Protein AF-A0A951UKN0-F1 (afdb_monomer_lite)

Structure (mmCIF, N/CA/C/O backbone):
data_AF-A0A951UKN0-F1
#
_entry.id   AF-A0A951UKN0-F1
#
loop_
_atom_site.group_PDB
_atom_site.id
_atom_site.type_symbol
_atom_site.label_atom_id
_atom_site.label_alt_id
_atom_site.label_comp_id
_atom_site.label_asym_id
_atom_site.label_entity_id
_atom_site.label_seq_id
_atom_site.pdbx_PDB_ins_code
_atom_site.Cartn_x
_atom_site.Cartn_y
_atom_site.Cartn_z
_atom_site.occupancy
_atom_site.B_iso_or_equiv
_atom_site.auth_seq_id
_atom_site.auth_comp_id
_atom_site.auth_asym_id
_atom_site.auth_atom_id
_atom_site.pdbx_PDB_model_num
ATOM 1 N N . MET A 1 1 ? 0.094 -9.794 18.008 1.00 73.69 1 MET A N 1
ATOM 2 C CA . MET A 1 1 ? -0.606 -9.788 19.313 1.00 73.69 1 MET A CA 1
ATOM 3 C C . MET A 1 1 ? -1.769 -8.832 19.169 1.00 73.69 1 MET A C 1
ATOM 5 O O . MET A 1 1 ? -1.532 -7.720 18.709 1.00 73.69 1 MET A O 1
ATOM 9 N N . ALA A 1 2 ? -2.987 -9.273 19.473 1.00 78.25 2 ALA A N 1
ATOM 10 C CA . ALA A 1 2 ? -4.184 -8.459 19.307 1.00 78.25 2 ALA A CA 1
ATOM 11 C C . ALA A 1 2 ? -4.577 -7.869 20.665 1.00 78.25 2 ALA A C 1
ATOM 13 O O . ALA A 1 2 ? -4.838 -8.614 21.605 1.00 78.25 2 ALA A O 1
ATOM 14 N N . ILE A 1 3 ? -4.548 -6.542 20.787 1.00 83.25 3 ILE A N 1
ATOM 15 C CA . ILE A 1 3 ? -4.968 -5.840 22.015 1.00 83.25 3 ILE A CA 1
ATOM 16 C C . ILE A 1 3 ? -6.496 -5.884 22.132 1.00 83.25 3 ILE A C 1
ATOM 18 O O . ILE A 1 3 ? -7.044 -6.051 23.215 1.00 83.25 3 ILE A O 1
ATOM 22 N N . THR A 1 4 ? -7.160 -5.824 20.984 1.00 86.75 4 THR A N 1
ATOM 23 C CA . THR A 1 4 ? -8.606 -5.848 20.823 1.00 86.75 4 THR A CA 1
ATOM 24 C C . THR A 1 4 ? -9.038 -7.029 19.954 1.00 86.75 4 THR A C 1
ATOM 26 O O . THR A 1 4 ? -8.279 -7.529 19.114 1.00 86.75 4 THR A O 1
ATOM 29 N N . VAL A 1 5 ? -10.276 -7.479 20.139 1.00 90.94 5 VAL A N 1
ATOM 30 C CA . VAL A 1 5 ? -10.915 -8.555 19.369 1.00 90.94 5 VAL A CA 1
ATOM 31 C C . VAL A 1 5 ? -12.337 -8.187 19.007 1.00 90.94 5 VAL A C 1
ATOM 33 O O . VAL A 1 5 ? -12.977 -7.415 19.709 1.00 90.94 5 VAL A O 1
ATOM 36 N N . PHE A 1 6 ? -12.862 -8.752 17.925 1.00 91.81 6 PHE A N 1
ATOM 37 C CA . PHE A 1 6 ? -14.274 -8.585 17.609 1.00 91.81 6 PHE A CA 1
ATOM 38 C C . PHE A 1 6 ? -15.095 -9.608 18.400 1.00 91.81 6 PHE A C 1
ATOM 40 O O . PHE A 1 6 ? -14.905 -10.810 18.219 1.00 91.81 6 PHE A O 1
ATOM 47 N N . SER A 1 7 ? -15.991 -9.137 19.270 1.00 93.00 7 SER A N 1
ATOM 48 C CA . SER A 1 7 ? -16.968 -9.991 19.956 1.00 93.00 7 SER A CA 1
ATOM 49 C C . SER A 1 7 ? -18.184 -10.192 19.060 1.00 93.00 7 SER A C 1
ATOM 51 O O . SER A 1 7 ? -18.827 -9.222 18.647 1.00 93.00 7 SER A O 1
ATOM 53 N N . GLN A 1 8 ? -18.521 -11.449 18.777 1.00 93.19 8 GLN A N 1
ATOM 54 C CA . GLN A 1 8 ? -19.709 -11.804 18.002 1.00 93.19 8 GLN A CA 1
ATOM 55 C C . GLN A 1 8 ? -20.998 -11.469 18.767 1.00 93.19 8 GLN A C 1
ATOM 57 O O . GLN A 1 8 ? -21.956 -10.966 18.178 1.00 93.19 8 GLN A O 1
ATOM 62 N N . ARG A 1 9 ? -20.998 -11.665 20.089 1.00 93.06 9 ARG A N 1
ATOM 63 C CA . ARG A 1 9 ? -22.099 -11.359 21.007 1.00 93.06 9 ARG A CA 1
ATOM 64 C C . ARG A 1 9 ? -22.402 -9.867 21.054 1.00 93.06 9 ARG A C 1
ATOM 66 O O . ARG A 1 9 ? -23.561 -9.478 20.946 1.00 93.06 9 ARG A O 1
ATOM 73 N N . PHE A 1 10 ? -21.377 -9.031 21.220 1.00 89.31 10 PHE A N 1
ATOM 74 C CA . PHE A 1 10 ? -21.553 -7.581 21.354 1.00 89.31 10 PHE A CA 1
ATOM 75 C C . PHE A 1 10 ? -21.484 -6.827 20.019 1.00 89.31 10 PHE A C 1
ATOM 77 O O . PHE A 1 10 ? -21.755 -5.628 19.989 1.00 89.31 10 PHE A O 1
ATOM 84 N N . LYS A 1 11 ? -21.135 -7.514 18.922 1.00 88.88 11 LYS A N 1
ATOM 85 C CA . LYS A 1 11 ? -21.012 -6.971 17.557 1.00 88.88 11 LYS A CA 1
ATOM 86 C C . LYS A 1 11 ? -20.083 -5.756 17.455 1.00 88.88 11 LYS A C 1
ATOM 88 O O . LYS A 1 11 ? -20.318 -4.846 16.662 1.00 88.88 11 LYS A O 1
ATOM 93 N N . ARG A 1 12 ? -19.019 -5.733 18.258 1.00 84.69 12 ARG A N 1
ATOM 94 C CA . ARG A 1 12 ? -18.039 -4.640 18.293 1.00 84.69 12 ARG A CA 1
ATOM 95 C C . ARG A 1 12 ? -16.654 -5.132 18.692 1.00 84.69 12 ARG A C 1
ATOM 97 O O . ARG A 1 12 ? -16.504 -6.209 19.270 1.00 84.69 12 ARG A O 1
ATOM 104 N N . GLU A 1 13 ? -15.650 -4.341 18.336 1.00 87.25 13 GLU A N 1
ATOM 105 C CA . GLU A 1 13 ? -14.258 -4.587 18.696 1.00 87.25 13 GLU A CA 1
ATOM 106 C C . GLU 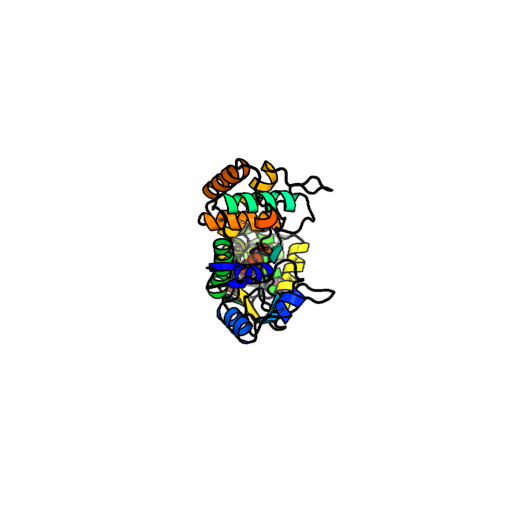A 1 13 ? -13.987 -4.111 20.126 1.00 87.25 13 GLU A C 1
ATOM 108 O O . GLU A 1 13 ? -14.185 -2.941 20.425 1.00 87.25 13 GLU A O 1
ATOM 113 N N . LEU A 1 14 ? -13.545 -5.016 20.995 1.00 85.38 14 LEU A N 1
ATOM 114 C CA . LEU A 1 14 ? -13.375 -4.783 22.424 1.00 85.38 14 LEU A CA 1
ATOM 115 C C . LEU A 1 14 ? -11.986 -5.207 22.890 1.00 85.38 14 LEU A C 1
ATOM 117 O O . LEU A 1 14 ? -11.446 -6.213 22.422 1.00 85.38 14 LEU A O 1
ATOM 121 N N . ASP A 1 15 ? -11.424 -4.465 23.837 1.00 86.62 15 ASP A N 1
ATOM 122 C CA . ASP A 1 15 ? -10.298 -4.941 24.639 1.00 86.62 15 ASP A CA 1
ATOM 123 C C . ASP A 1 15 ? -10.770 -5.861 25.787 1.00 86.62 15 ASP A C 1
ATOM 125 O O . ASP A 1 15 ? -11.964 -6.132 25.971 1.00 86.62 15 ASP A O 1
ATOM 129 N N . ILE A 1 16 ? -9.812 -6.389 26.554 1.00 89.06 16 ILE A N 1
ATOM 130 C CA . ILE A 1 16 ? -10.110 -7.294 27.670 1.00 89.06 16 ILE A CA 1
ATOM 131 C C . ILE A 1 16 ? -10.886 -6.572 28.775 1.00 89.06 16 ILE A C 1
ATOM 133 O O . ILE A 1 16 ? -11.825 -7.148 29.320 1.00 89.06 16 ILE A O 1
ATOM 137 N N . GLU A 1 17 ? -10.530 -5.331 29.113 1.00 86.62 17 GLU A N 1
ATOM 138 C CA . GLU A 1 17 ? -11.205 -4.599 30.187 1.00 86.62 17 GLU A CA 1
ATOM 139 C C . GLU A 1 17 ? -12.674 -4.362 29.851 1.00 86.62 17 GLU A C 1
ATOM 141 O O . GLU A 1 17 ? -13.548 -4.572 30.695 1.00 86.62 17 GLU A O 1
ATOM 146 N N . GLN A 1 18 ? -12.956 -3.994 28.604 1.00 85.81 18 GLN A N 1
ATOM 147 C CA . GLN A 1 18 ? -14.298 -3.789 28.090 1.00 85.81 18 GLN A CA 1
ATOM 148 C C . GLN A 1 18 ? -15.102 -5.095 28.091 1.00 85.81 18 GLN A C 1
ATOM 150 O O . GLN A 1 18 ? -16.246 -5.093 28.547 1.00 85.81 18 GLN A O 1
ATOM 155 N N . ILE A 1 19 ? -14.522 -6.224 27.655 1.00 90.06 19 ILE A N 1
ATOM 156 C CA . ILE A 1 19 ? -15.201 -7.535 27.706 1.00 90.06 19 ILE A CA 1
ATOM 157 C C . ILE A 1 19 ? -15.549 -7.918 29.145 1.00 90.06 19 ILE A C 1
ATOM 159 O O . ILE A 1 19 ? -16.685 -8.309 29.416 1.00 90.06 19 ILE A O 1
ATOM 163 N N . LEU A 1 20 ? -14.596 -7.796 30.070 1.00 91.00 20 LEU A N 1
ATOM 164 C CA . LEU A 1 20 ? -14.813 -8.171 31.466 1.00 91.00 20 LEU A CA 1
ATOM 165 C C . LEU A 1 20 ? -15.841 -7.262 32.145 1.00 91.00 20 LEU A C 1
ATOM 167 O O . LEU A 1 20 ? -16.674 -7.733 32.915 1.00 91.00 20 LEU A O 1
ATOM 171 N N . SER A 1 21 ? -15.837 -5.972 31.821 1.00 87.81 21 SER A N 1
ATOM 172 C CA . SER A 1 21 ? -16.807 -5.024 32.375 1.00 87.81 21 SER A CA 1
ATOM 173 C C . SER A 1 21 ? -18.222 -5.309 31.862 1.00 87.81 21 SER A C 1
ATOM 175 O O . SER A 1 21 ? -19.168 -5.319 32.643 1.00 87.81 21 SER A O 1
ATOM 177 N N . LEU A 1 22 ? -18.377 -5.651 30.576 1.00 88.12 22 LEU A N 1
ATOM 178 C CA . LEU A 1 22 ? -19.669 -6.063 30.003 1.00 88.12 22 LEU A CA 1
ATOM 179 C C . LEU A 1 22 ? -20.181 -7.402 30.545 1.00 88.12 22 LEU A C 1
ATOM 181 O O . LEU A 1 22 ? -21.378 -7.674 30.470 1.00 88.12 22 LEU A O 1
ATOM 185 N N . ARG A 1 23 ? -19.282 -8.235 31.075 1.00 89.31 23 ARG A N 1
ATOM 186 C CA . ARG A 1 23 ? -19.603 -9.495 31.756 1.00 89.31 23 ARG A CA 1
ATOM 187 C C . ARG A 1 23 ? -19.814 -9.327 33.267 1.00 89.31 23 ARG A C 1
ATOM 189 O O . ARG A 1 23 ? -20.076 -10.310 33.943 1.00 89.31 23 ARG A O 1
ATOM 196 N N . GLY A 1 24 ? -19.754 -8.097 33.788 1.00 88.50 24 GLY A N 1
ATOM 197 C CA . GLY A 1 24 ? -20.067 -7.787 35.185 1.00 88.50 24 GLY A CA 1
ATOM 198 C C . GLY A 1 24 ? -18.914 -7.985 36.173 1.00 88.50 24 GLY A C 1
ATOM 199 O O . GLY A 1 24 ? -19.145 -7.954 37.379 1.00 88.50 24 GLY A O 1
ATOM 200 N N . HIS A 1 25 ? -17.674 -8.167 35.706 1.00 88.44 25 HIS A N 1
ATOM 201 C CA . HIS A 1 25 ? -16.523 -8.259 36.607 1.00 88.44 25 HIS A CA 1
ATOM 202 C C . HIS A 1 25 ? -16.170 -6.890 37.193 1.00 88.44 25 HIS A C 1
ATOM 204 O O . HIS A 1 25 ? -16.020 -5.928 36.437 1.00 88.44 25 HIS A O 1
ATOM 210 N N . ASP A 1 26 ? -15.925 -6.844 38.506 1.00 84.44 26 ASP A N 1
ATOM 211 C CA . ASP A 1 26 ? -15.587 -5.624 39.249 1.00 84.44 26 ASP A CA 1
ATOM 212 C C . ASP A 1 26 ? -14.397 -4.874 38.628 1.00 84.44 26 ASP A C 1
ATOM 214 O O . ASP A 1 26 ? -13.278 -5.388 38.552 1.00 84.44 26 ASP A O 1
ATOM 218 N N . CYS A 1 27 ? -14.655 -3.644 38.186 1.00 78.31 27 CYS A N 1
ATOM 219 C CA . CYS A 1 27 ? -13.676 -2.762 37.559 1.00 78.31 27 CYS A CA 1
ATOM 220 C C . CYS A 1 27 ? -12.654 -2.186 38.554 1.00 78.31 27 CYS A C 1
ATOM 222 O O . CYS A 1 27 ? -11.687 -1.568 38.122 1.00 78.31 27 CYS A O 1
ATOM 224 N N . ARG A 1 28 ? -12.860 -2.357 39.869 1.00 81.62 28 ARG A N 1
ATOM 225 C CA . ARG A 1 28 ? -11.920 -1.911 40.914 1.00 81.62 28 ARG A CA 1
ATOM 226 C C . ARG A 1 28 ? -10.720 -2.842 41.068 1.00 81.62 28 ARG A C 1
ATOM 228 O O . ARG A 1 28 ? -9.686 -2.419 41.576 1.00 81.62 28 ARG A O 1
ATOM 235 N N . LEU A 1 29 ? -10.865 -4.105 40.667 1.00 82.69 29 LEU A N 1
ATOM 236 C CA . LEU A 1 29 ? -9.775 -5.075 40.675 1.00 82.69 29 LEU A CA 1
ATOM 237 C C . LEU A 1 29 ? -8.837 -4.827 39.494 1.00 82.69 29 LEU A C 1
ATOM 239 O O . LEU A 1 29 ? -9.279 -4.499 38.392 1.00 82.69 29 LEU A O 1
ATOM 243 N N . ASP A 1 30 ? -7.540 -5.057 39.701 1.00 87.56 30 ASP A N 1
ATOM 244 C CA . ASP A 1 30 ? -6.580 -4.993 38.606 1.00 87.56 30 ASP A CA 1
ATOM 245 C C . ASP A 1 30 ? -6.878 -6.064 37.542 1.00 87.56 30 ASP A C 1
ATOM 247 O O . ASP A 1 30 ? -7.427 -7.140 37.819 1.00 87.56 30 ASP A O 1
ATOM 251 N N . ILE A 1 31 ? -6.487 -5.773 36.302 1.00 85.88 31 ILE A N 1
ATOM 252 C CA . ILE A 1 31 ? -6.807 -6.609 35.144 1.00 85.88 31 ILE A CA 1
ATOM 253 C C . ILE A 1 31 ? -6.309 -8.053 35.287 1.00 85.88 31 ILE A C 1
ATOM 255 O O . ILE A 1 31 ? -7.006 -8.986 34.890 1.00 85.88 31 ILE A O 1
ATOM 259 N N . ASN A 1 32 ? -5.145 -8.276 35.902 1.00 89.62 32 ASN A N 1
ATOM 260 C CA . ASN A 1 32 ? -4.593 -9.618 36.060 1.00 89.62 32 ASN A CA 1
ATOM 261 C C . ASN A 1 32 ? -5.373 -10.427 37.097 1.00 89.62 32 ASN A C 1
ATOM 263 O O . ASN A 1 32 ? -5.609 -11.616 36.874 1.00 89.62 32 ASN A O 1
ATOM 267 N N . SER A 1 33 ? -5.797 -9.805 38.196 1.00 89.38 33 SER A N 1
ATOM 268 C CA . SER A 1 33 ? -6.667 -10.447 39.187 1.00 89.38 33 SER A CA 1
ATOM 269 C C . SER A 1 33 ? -8.017 -10.827 38.584 1.00 89.38 33 SER A C 1
ATOM 271 O O . SER A 1 33 ? -8.453 -11.968 38.734 1.00 89.38 33 SER A O 1
ATOM 273 N N . ARG A 1 34 ? -8.636 -9.929 37.802 1.00 88.88 34 ARG A N 1
ATOM 274 C CA . ARG A 1 34 ? -9.896 -10.225 37.095 1.00 88.88 34 ARG A CA 1
ATOM 275 C C . ARG A 1 34 ? -9.745 -11.414 36.142 1.00 88.88 34 ARG A C 1
ATOM 277 O O . ARG A 1 34 ? -10.564 -12.323 36.176 1.00 88.88 34 ARG A O 1
ATOM 284 N N . ILE A 1 35 ? -8.671 -11.453 35.346 1.00 90.06 35 ILE A N 1
ATOM 285 C CA . ILE A 1 35 ? -8.405 -12.563 34.413 1.00 90.06 35 ILE A CA 1
ATOM 286 C C . ILE A 1 35 ? -8.159 -13.887 35.154 1.00 90.06 35 ILE A C 1
ATOM 288 O O . ILE A 1 35 ? -8.596 -14.942 34.690 1.00 90.06 35 ILE A O 1
ATOM 292 N N . LYS A 1 36 ? -7.448 -13.867 36.289 1.00 91.31 36 LYS A N 1
ATOM 293 C CA . LYS A 1 36 ? -7.180 -15.076 37.087 1.00 91.31 36 LYS A CA 1
ATOM 294 C C . LYS A 1 36 ? -8.450 -15.665 37.698 1.00 91.31 36 L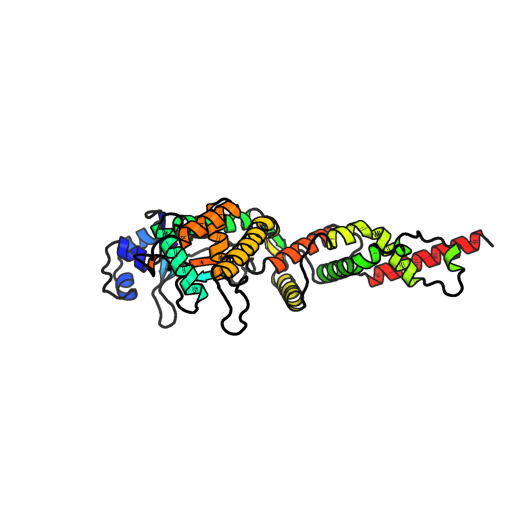YS A C 1
ATOM 296 O O . LYS A 1 36 ? -8.550 -16.886 37.765 1.00 91.31 36 LYS A O 1
ATOM 301 N N . ASN A 1 37 ? -9.401 -14.815 38.078 1.00 91.44 37 ASN A N 1
ATOM 302 C CA . ASN A 1 37 ? -10.668 -15.222 38.683 1.00 91.44 37 ASN A CA 1
ATOM 303 C C . ASN A 1 37 ? -11.667 -15.823 37.683 1.00 91.44 37 ASN A C 1
ATOM 305 O O . ASN A 1 37 ? -12.667 -16.389 38.110 1.00 91.44 37 ASN A O 1
ATOM 309 N N . LEU A 1 38 ? -11.403 -15.730 36.374 1.00 91.81 38 LEU A N 1
ATOM 310 C CA . LEU A 1 38 ? -12.239 -16.361 35.355 1.00 91.81 38 LEU A CA 1
ATOM 311 C C . LEU A 1 38 ? -12.223 -17.889 35.490 1.00 91.81 38 LEU A C 1
ATOM 313 O O . LEU A 1 38 ? -11.160 -18.528 35.403 1.00 91.81 38 LEU A O 1
ATOM 317 N N . SER A 1 39 ? -13.415 -18.466 35.596 1.00 93.62 39 SER A N 1
ATOM 318 C CA . SER A 1 39 ? -13.653 -19.903 35.491 1.00 93.62 39 SER A CA 1
ATOM 319 C C . SER A 1 39 ? -13.258 -20.441 34.108 1.00 93.62 39 SER A C 1
ATOM 321 O O . SER A 1 39 ? -13.069 -19.701 33.135 1.00 93.62 39 SER A O 1
ATOM 323 N N . ASN A 1 40 ? -13.109 -21.762 33.999 1.00 93.44 40 ASN A N 1
ATOM 324 C CA . ASN A 1 40 ? -12.826 -22.397 32.709 1.00 93.44 40 ASN A CA 1
ATOM 325 C C . ASN A 1 40 ? -13.998 -22.253 31.727 1.00 93.44 40 ASN A C 1
ATOM 327 O O . ASN A 1 40 ? -13.766 -22.113 30.528 1.00 93.44 40 ASN A O 1
ATOM 331 N N . GLU A 1 41 ? -15.229 -22.236 32.238 1.00 94.94 41 GLU A N 1
ATOM 332 C CA . GLU A 1 41 ? -16.447 -22.015 31.456 1.00 94.94 41 GLU A CA 1
ATOM 333 C C . GLU A 1 41 ? -16.453 -20.609 30.850 1.00 94.94 41 GLU A C 1
ATOM 335 O O . GLU A 1 41 ? -16.544 -20.474 29.632 1.00 94.94 41 GLU A O 1
ATOM 340 N N . GLU A 1 42 ? -16.209 -19.565 31.651 1.00 93.81 42 GLU A N 1
ATOM 341 C CA . GLU A 1 42 ? -16.124 -18.182 31.155 1.00 93.81 42 GLU A CA 1
ATOM 342 C C . GLU A 1 42 ? -15.002 -17.999 30.125 1.00 93.81 42 GLU A C 1
ATOM 344 O O . GLU A 1 42 ? -15.183 -17.321 29.111 1.00 93.81 42 GLU A O 1
ATOM 349 N N . LYS A 1 43 ? -13.839 -18.628 30.345 1.00 93.38 43 LYS A N 1
ATOM 350 C CA . LYS A 1 43 ? -12.746 -18.629 29.357 1.00 93.38 43 LYS A CA 1
ATOM 351 C C . LYS A 1 43 ? -13.172 -19.303 28.054 1.00 93.38 43 LYS A C 1
ATOM 353 O O . LYS A 1 43 ? -12.827 -18.796 26.988 1.00 93.38 43 LYS A O 1
ATOM 358 N N . GLY A 1 44 ? -13.914 -20.409 28.133 1.00 93.94 44 GLY A N 1
ATOM 359 C CA . GLY A 1 44 ? -14.478 -21.107 26.977 1.00 93.94 44 GLY A CA 1
ATOM 360 C C . GLY A 1 44 ? -15.503 -20.259 26.223 1.00 93.94 44 GLY A C 1
ATOM 361 O O . GLY A 1 44 ? -15.449 -20.166 24.998 1.00 93.94 44 GLY A O 1
ATOM 362 N N . GLU A 1 45 ? -16.385 -19.562 26.939 1.00 94.50 45 GLU A N 1
ATOM 363 C CA . GLU A 1 45 ? -17.342 -18.638 26.330 1.00 94.50 45 GLU A CA 1
ATOM 364 C C . GLU A 1 45 ? -16.655 -17.470 25.621 1.00 94.50 45 GLU A C 1
ATOM 366 O O . GLU A 1 45 ? -17.039 -17.120 24.508 1.00 94.50 45 GLU A O 1
ATOM 371 N N . ILE A 1 46 ? -15.642 -16.857 26.247 1.00 94.38 46 ILE A N 1
ATOM 372 C CA . ILE A 1 46 ? -14.873 -15.776 25.617 1.00 94.38 46 ILE A CA 1
ATOM 373 C C . ILE A 1 46 ? -14.148 -16.311 24.382 1.00 94.38 46 ILE A C 1
ATOM 375 O O . ILE A 1 46 ? -14.207 -15.678 23.333 1.00 94.38 46 ILE A O 1
ATOM 379 N N . TYR A 1 47 ? -13.517 -17.483 24.478 1.00 94.75 47 TYR A N 1
ATOM 380 C CA . TYR A 1 47 ? -12.821 -18.113 23.357 1.00 94.75 47 TYR A CA 1
ATOM 381 C C . TYR A 1 47 ? -13.738 -18.303 22.139 1.00 94.75 47 TYR A C 1
ATOM 383 O O . TYR A 1 47 ? -13.339 -17.976 21.022 1.00 94.75 47 TYR A O 1
ATOM 391 N N . ASN A 1 48 ? -14.971 -18.771 22.356 1.00 94.38 48 ASN A N 1
ATOM 392 C CA . ASN A 1 48 ? -15.952 -18.993 21.290 1.00 94.38 48 ASN A CA 1
ATOM 393 C C . ASN A 1 48 ? -16.575 -17.693 20.755 1.00 94.38 48 ASN A C 1
ATOM 395 O O . ASN A 1 48 ? -16.958 -17.626 19.588 1.00 94.38 48 ASN A O 1
ATOM 399 N N . ASP A 1 49 ? -16.684 -16.660 21.591 1.00 95.06 49 ASP A N 1
ATOM 400 C CA . ASP A 1 49 ? -17.253 -15.366 21.213 1.00 95.06 49 ASP A CA 1
ATOM 401 C C . ASP A 1 49 ? -16.302 -14.537 20.337 1.00 95.06 49 ASP A C 1
ATOM 403 O O . ASP A 1 49 ? -16.736 -13.867 19.395 1.00 95.06 49 ASP A O 1
ATOM 407 N N . VAL A 1 50 ? -15.000 -14.572 20.626 1.00 94.19 50 VAL A N 1
ATOM 408 C CA . VAL A 1 50 ? -14.050 -13.618 20.047 1.00 94.19 50 VAL A CA 1
ATOM 409 C C . VAL A 1 50 ? -13.390 -14.123 18.767 1.00 94.19 50 VAL A C 1
ATOM 411 O O . VAL A 1 50 ? -12.862 -15.234 18.684 1.00 94.19 50 VAL A O 1
ATOM 414 N N . ILE A 1 51 ? -13.337 -13.241 17.771 1.00 94.81 51 ILE A N 1
ATOM 415 C CA . ILE A 1 51 ? -12.640 -13.470 16.504 1.00 94.81 51 ILE A CA 1
ATOM 416 C C . ILE A 1 51 ? -11.630 -12.356 16.229 1.00 94.81 51 ILE A C 1
ATOM 418 O O . ILE A 1 51 ? -11.742 -11.225 16.713 1.00 94.81 51 ILE A O 1
ATOM 422 N N . CYS A 1 52 ? -10.626 -12.664 15.413 1.00 92.69 52 CYS A N 1
ATOM 423 C CA . CYS A 1 52 ? -9.662 -11.679 14.954 1.00 92.69 52 CYS A CA 1
ATOM 424 C C . CYS A 1 52 ? -10.385 -10.557 14.179 1.00 92.69 52 CYS A C 1
ATOM 426 O O . CYS A 1 52 ? -11.095 -10.855 13.216 1.00 92.69 52 CYS A O 1
ATOM 428 N N . PRO A 1 53 ? -10.167 -9.271 14.510 1.00 90.00 53 PRO A N 1
ATOM 429 C CA . PRO A 1 53 ? -10.863 -8.158 13.858 1.00 90.00 53 PRO A CA 1
ATOM 430 C C . PRO A 1 53 ? -10.411 -7.915 12.408 1.00 90.00 53 PRO A C 1
ATOM 432 O O . PRO A 1 53 ? -11.010 -7.097 11.721 1.00 90.00 53 PRO A O 1
ATOM 435 N N . ILE A 1 54 ? -9.357 -8.607 11.953 1.00 89.94 54 ILE A N 1
ATOM 436 C CA . ILE A 1 54 ? -8.786 -8.487 10.604 1.00 89.94 54 ILE A CA 1
ATOM 437 C C . ILE A 1 54 ? -9.151 -9.715 9.763 1.00 89.94 54 ILE A C 1
ATOM 439 O O . ILE A 1 54 ? -9.924 -9.617 8.819 1.00 89.94 54 ILE A O 1
ATOM 443 N N . CYS A 1 55 ? -8.614 -10.890 10.116 1.00 92.31 55 CYS A N 1
ATOM 444 C CA . CYS A 1 55 ? -8.766 -12.106 9.308 1.00 92.31 55 CYS A CA 1
ATOM 445 C C . CYS A 1 55 ? -9.902 -13.032 9.752 1.00 92.31 55 CYS A C 1
ATOM 447 O O . CYS A 1 55 ? -10.089 -14.083 9.148 1.00 92.31 55 CYS A O 1
ATOM 449 N N . ARG A 1 56 ? -10.644 -12.666 10.807 1.00 93.75 56 ARG A N 1
ATOM 450 C CA . ARG A 1 56 ? -11.750 -13.455 11.375 1.00 93.75 56 ARG A CA 1
ATOM 451 C C . ARG A 1 56 ? -11.367 -14.858 11.879 1.00 93.75 56 ARG A C 1
ATOM 453 O O . ARG A 1 56 ? -12.259 -15.649 12.158 1.00 93.75 56 ARG A O 1
ATOM 460 N N . SER A 1 57 ? -10.074 -15.149 12.078 1.00 93.44 57 SER A N 1
ATOM 461 C CA . SER A 1 57 ? -9.628 -16.337 12.827 1.00 93.44 57 SER A CA 1
ATOM 462 C C . SER A 1 57 ? -10.343 -16.418 14.175 1.00 93.44 57 SER A C 1
ATOM 464 O O . SER A 1 57 ? -10.407 -15.422 14.898 1.00 93.44 57 SER A O 1
ATOM 466 N N . GLN A 1 58 ? -10.877 -17.591 14.495 1.00 92.75 58 GLN A N 1
ATOM 467 C CA . GLN A 1 58 ? -11.643 -17.843 15.714 1.00 92.75 58 GLN A CA 1
ATOM 468 C C . GLN A 1 58 ? -10.728 -18.202 16.889 1.00 92.75 58 GLN A C 1
ATOM 470 O O . GLN A 1 58 ? -9.576 -18.592 16.687 1.00 92.75 58 GLN A O 1
ATOM 475 N N . GLY A 1 59 ? -11.247 -18.099 18.115 1.00 87.44 59 GLY A N 1
ATOM 476 C CA . GLY A 1 59 ? -10.598 -18.708 19.273 1.00 87.44 59 GLY A CA 1
ATOM 477 C C . GLY A 1 59 ? -9.480 -17.868 19.886 1.00 87.44 59 GLY A C 1
ATOM 478 O O . GLY A 1 59 ? -8.321 -18.289 19.933 1.00 87.44 59 GLY A O 1
ATOM 479 N N . GLY A 1 60 ? -9.805 -16.667 20.367 1.00 90.38 60 GLY A N 1
ATOM 480 C CA . GLY A 1 60 ? -8.845 -15.809 21.068 1.00 90.38 60 GLY A CA 1
ATOM 481 C C . GLY A 1 60 ? -8.700 -16.184 22.545 1.00 90.38 60 GLY A C 1
ATOM 482 O O . GLY A 1 60 ? -9.636 -16.043 23.326 1.00 90.38 60 GLY A O 1
ATOM 483 N N . LYS A 1 61 ? -7.504 -16.612 22.962 1.00 92.56 61 LYS A N 1
ATOM 484 C CA . LYS A 1 61 ? -7.169 -16.879 24.372 1.00 92.56 61 LYS A CA 1
ATOM 485 C C . LYS A 1 61 ? -6.698 -15.601 25.056 1.00 92.56 61 LYS A C 1
ATOM 487 O O . LYS A 1 61 ? -5.854 -14.890 24.508 1.00 92.56 61 LYS A O 1
ATOM 492 N N . ILE A 1 62 ? -7.182 -15.343 26.268 1.00 91.75 62 ILE A N 1
ATOM 493 C CA . ILE A 1 62 ? -6.695 -14.232 27.092 1.00 91.75 62 ILE A CA 1
ATOM 494 C C . ILE A 1 62 ? -5.299 -14.566 27.623 1.00 91.75 62 ILE A C 1
ATOM 496 O O . ILE A 1 62 ? -5.068 -15.642 28.177 1.00 91.75 62 ILE A O 1
ATOM 500 N N . VAL A 1 63 ? -4.374 -13.622 27.476 1.00 90.25 63 VAL A N 1
ATOM 501 C CA . VAL A 1 63 ? -3.025 -13.683 28.035 1.00 90.25 63 VAL A CA 1
ATOM 502 C C . VAL A 1 63 ? -2.851 -12.542 29.030 1.00 90.25 63 VAL A C 1
ATOM 504 O O . VAL A 1 63 ? -3.157 -11.388 28.726 1.00 90.25 63 VAL A O 1
ATOM 507 N N . LEU A 1 64 ? -2.349 -12.884 30.218 1.00 89.44 64 LEU A N 1
ATOM 508 C CA . LEU A 1 64 ? -2.100 -11.945 31.311 1.00 89.44 64 LEU A CA 1
ATOM 509 C C . LEU A 1 64 ? -1.110 -10.844 30.914 1.00 89.44 64 LEU A C 1
ATOM 511 O O . LEU A 1 64 ? -0.197 -11.060 30.110 1.00 89.44 64 LEU A O 1
ATOM 515 N N . ALA A 1 65 ? -1.267 -9.678 31.539 1.00 84.12 65 ALA A N 1
ATOM 516 C CA . ALA A 1 65 ? -0.275 -8.620 31.472 1.00 84.12 65 ALA A CA 1
ATOM 517 C C . ALA A 1 65 ? 1.005 -9.047 32.206 1.00 84.12 65 ALA A C 1
ATOM 519 O O . ALA A 1 65 ? 0.966 -9.668 33.270 1.00 84.12 65 ALA A O 1
ATOM 520 N N . SER A 1 66 ? 2.144 -8.664 31.644 1.00 84.19 66 SER A N 1
ATOM 521 C CA . SER A 1 66 ? 3.477 -8.797 32.234 1.00 84.19 66 SER A CA 1
ATOM 522 C C . SER A 1 66 ? 4.053 -7.410 32.524 1.00 84.19 66 SER A C 1
ATOM 524 O O . SER A 1 66 ? 3.517 -6.408 32.058 1.00 84.19 66 SER A O 1
ATOM 526 N N . THR A 1 67 ? 5.182 -7.338 33.228 1.00 74.62 67 THR A N 1
ATOM 527 C CA . THR A 1 67 ? 5.868 -6.071 33.549 1.00 74.62 67 THR A CA 1
ATOM 528 C C . THR A 1 67 ? 6.170 -5.191 32.333 1.00 74.62 67 THR A C 1
ATOM 530 O O . THR A 1 67 ? 6.248 -3.978 32.476 1.00 74.62 67 THR A O 1
ATOM 533 N N . SER A 1 68 ? 6.317 -5.770 31.136 1.00 70.06 68 SER A N 1
ATOM 534 C CA . SER A 1 68 ? 6.625 -5.035 29.900 1.00 70.06 68 SER A CA 1
ATOM 535 C C . SER A 1 68 ? 5.519 -5.066 28.842 1.00 70.06 68 SER A C 1
ATOM 537 O O . SER A 1 68 ? 5.686 -4.484 27.769 1.00 70.06 68 SER A O 1
ATOM 539 N N . LYS A 1 69 ? 4.400 -5.762 29.091 1.00 75.50 69 LYS A N 1
ATOM 540 C CA . LYS A 1 69 ? 3.334 -5.951 28.092 1.00 75.50 69 LYS A CA 1
ATOM 541 C C . LYS A 1 69 ? 1.962 -5.970 28.738 1.00 75.50 69 LYS A C 1
ATOM 543 O O . LYS A 1 69 ? 1.746 -6.729 29.675 1.00 75.50 69 LYS A O 1
ATOM 548 N N . GLN A 1 70 ? 1.023 -5.230 28.164 1.00 83.38 70 GLN A N 1
ATOM 549 C CA . GLN A 1 70 ? -0.376 -5.292 28.573 1.00 83.38 70 GLN A CA 1
ATOM 550 C C . GLN A 1 70 ? -1.028 -6.649 28.266 1.00 83.38 70 GLN A C 1
ATOM 552 O O . GLN A 1 70 ? -0.539 -7.435 27.438 1.00 83.38 70 GLN A O 1
ATOM 557 N N . ALA A 1 71 ? -2.145 -6.907 28.946 1.00 87.06 71 ALA A N 1
ATOM 558 C CA . ALA A 1 71 ? -2.986 -8.061 28.678 1.00 87.06 71 ALA A CA 1
ATOM 559 C C . ALA A 1 71 ? -3.487 -7.997 27.226 1.00 87.06 71 ALA A C 1
ATOM 561 O O . ALA A 1 71 ? -3.723 -6.919 26.680 1.00 87.06 71 ALA A O 1
ATOM 562 N N . HIS A 1 72 ? -3.589 -9.148 26.570 1.00 90.00 72 HIS A N 1
ATOM 563 C CA . HIS A 1 72 ? -3.940 -9.213 25.151 1.00 90.00 72 HIS A CA 1
ATOM 564 C C . HIS A 1 72 ? -4.559 -10.561 24.786 1.00 90.00 72 HIS A C 1
ATOM 566 O O . HIS A 1 72 ? -4.504 -11.525 25.552 1.00 90.00 72 HIS A O 1
ATOM 572 N N . PHE A 1 73 ? -5.096 -10.641 23.574 1.00 91.19 73 PHE A N 1
ATOM 573 C CA . PHE A 1 73 ? -5.597 -11.875 22.992 1.00 91.19 73 PHE A CA 1
ATOM 574 C C . PHE A 1 73 ? -4.531 -12.551 22.129 1.00 91.19 73 PHE A C 1
ATOM 576 O O . PHE A 1 73 ? -3.821 -11.916 21.332 1.00 91.19 73 PHE A O 1
ATOM 583 N N . ARG A 1 74 ? -4.439 -13.874 22.271 1.00 91.25 74 ARG A N 1
ATOM 584 C CA . ARG A 1 74 ? -3.611 -14.751 21.445 1.00 91.25 74 ARG A CA 1
ATOM 585 C C . ARG A 1 74 ? -4.495 -15.735 20.691 1.00 91.25 74 ARG A C 1
ATOM 587 O O . ARG A 1 74 ? -5.205 -16.521 21.308 1.00 91.25 74 ARG A O 1
ATOM 594 N N . PHE A 1 75 ? -4.389 -15.710 19.370 1.00 91.38 75 PHE A N 1
ATOM 595 C CA . PHE A 1 75 ? -4.984 -16.705 18.484 1.00 91.38 75 PHE A CA 1
ATOM 596 C C . PHE A 1 75 ? -3.947 -17.778 18.163 1.00 91.38 75 PHE A C 1
ATOM 598 O O . PHE A 1 75 ? -2.752 -17.477 18.082 1.00 91.38 75 PHE A O 1
ATOM 605 N N . ASP A 1 76 ? -4.403 -19.017 17.993 1.00 87.69 76 ASP A N 1
ATOM 606 C CA . ASP A 1 76 ? -3.519 -20.140 17.669 1.00 87.69 76 ASP A CA 1
ATOM 607 C C . ASP A 1 76 ? -2.999 -20.034 16.227 1.00 87.69 76 ASP A C 1
ATOM 609 O O . ASP A 1 76 ? -1.826 -20.297 15.962 1.00 87.69 76 ASP A O 1
ATOM 613 N N . THR A 1 77 ? -3.846 -19.575 15.302 1.00 88.00 77 THR A N 1
ATOM 614 C CA . THR A 1 77 ? -3.492 -19.362 13.898 1.00 88.00 77 THR A CA 1
ATOM 615 C C . THR A 1 77 ? -4.058 -18.044 13.380 1.00 88.00 77 THR A C 1
ATOM 617 O O . THR A 1 77 ? -5.128 -17.584 13.777 1.00 88.00 77 THR A O 1
ATOM 620 N N . HIS A 1 78 ? -3.315 -17.424 12.467 1.00 91.12 78 HIS A N 1
ATOM 621 C CA . HIS A 1 78 ? -3.769 -16.284 11.684 1.00 91.12 78 HIS A CA 1
ATOM 622 C C . HIS A 1 78 ? -3.500 -16.559 10.211 1.00 91.12 78 HIS A C 1
ATOM 624 O O . HIS A 1 78 ? -2.479 -17.150 9.857 1.00 91.12 78 HIS A O 1
ATOM 630 N N . ASN A 1 79 ? -4.379 -16.061 9.349 1.00 90.19 79 ASN A N 1
ATOM 631 C CA . ASN A 1 79 ? -4.179 -16.164 7.909 1.00 90.19 79 ASN A CA 1
ATOM 632 C C . ASN A 1 79 ? -2.964 -15.330 7.459 1.00 90.19 79 ASN A C 1
ATOM 634 O O . ASN A 1 79 ? -2.550 -14.387 8.138 1.00 90.19 79 ASN A O 1
ATOM 638 N N . TYR A 1 80 ? -2.386 -15.671 6.305 1.00 88.50 80 TYR A N 1
ATOM 639 C CA . TYR A 1 80 ? -1.102 -15.134 5.829 1.00 88.50 80 TYR A CA 1
ATOM 640 C C . TYR A 1 80 ? -1.031 -13.590 5.813 1.00 88.50 80 TYR A C 1
ATOM 642 O O . TYR A 1 80 ? -0.147 -13.011 6.438 1.00 88.50 80 TYR A O 1
ATOM 650 N N . PHE A 1 81 ? -2.020 -12.914 5.216 1.00 88.69 81 PHE A N 1
ATOM 651 C CA . PHE A 1 81 ? -2.085 -11.443 5.135 1.00 88.69 81 PHE A CA 1
ATOM 652 C C . PHE A 1 81 ? -2.604 -10.730 6.394 1.00 88.69 81 PHE A C 1
ATOM 654 O O . PHE A 1 81 ? -2.825 -9.519 6.375 1.00 88.69 81 PHE A O 1
ATOM 661 N N . CYS A 1 82 ? -2.854 -11.451 7.488 1.00 89.12 82 CYS A N 1
ATOM 662 C CA . CYS A 1 82 ? -3.292 -10.808 8.718 1.00 89.12 82 CYS A CA 1
ATOM 663 C C . CYS A 1 82 ? -2.135 -10.031 9.358 1.00 89.12 82 CYS A C 1
ATOM 665 O O . CYS A 1 82 ? -1.070 -10.600 9.601 1.00 89.12 82 CYS A O 1
ATOM 667 N N . ASP A 1 83 ? -2.363 -8.774 9.744 1.00 83.81 83 ASP A N 1
ATOM 668 C CA . ASP A 1 83 ? -1.326 -7.961 10.398 1.00 83.81 83 ASP A CA 1
ATOM 669 C C . ASP A 1 83 ? -0.876 -8.554 11.752 1.00 83.81 83 ASP A C 1
ATOM 671 O O . ASP A 1 83 ? 0.259 -8.341 12.184 1.00 83.81 83 ASP A O 1
ATOM 675 N N . TYR A 1 84 ? -1.723 -9.368 12.399 1.00 85.31 84 TYR A N 1
ATOM 676 C CA . TYR A 1 84 ? -1.376 -10.099 13.624 1.00 85.31 84 TYR A CA 1
ATOM 677 C C . TYR A 1 84 ? -0.620 -11.412 13.395 1.00 85.31 84 TYR A C 1
ATOM 679 O O . TYR A 1 84 ? -0.137 -12.001 14.367 1.00 85.31 84 TYR A O 1
ATOM 687 N N . ASN A 1 85 ? -0.477 -11.866 12.147 1.00 86.50 85 ASN A N 1
ATOM 688 C CA . ASN A 1 85 ? 0.325 -13.039 11.833 1.00 86.50 85 ASN A CA 1
ATOM 689 C C . ASN A 1 85 ? 1.819 -12.694 11.944 1.00 86.50 85 ASN A C 1
ATOM 691 O O . ASN A 1 85 ? 2.380 -11.976 11.116 1.00 86.50 85 ASN A O 1
ATOM 695 N N . ASN A 1 86 ? 2.466 -13.230 12.977 1.00 76.88 86 ASN A N 1
ATOM 696 C CA . ASN A 1 86 ? 3.881 -13.013 13.282 1.00 76.88 86 ASN A CA 1
ATOM 697 C C . ASN A 1 86 ? 4.749 -14.251 13.007 1.00 76.88 86 ASN A C 1
ATOM 699 O O . ASN A 1 86 ? 5.828 -14.373 13.586 1.00 76.88 86 ASN A O 1
ATOM 703 N N . SER A 1 87 ? 4.288 -15.183 12.167 1.00 77.94 87 SER A N 1
ATOM 704 C CA . SER A 1 87 ? 5.140 -16.291 11.722 1.00 77.94 87 SER A CA 1
ATOM 705 C C . SER A 1 87 ? 6.393 -15.748 11.026 1.00 77.94 87 SER A C 1
ATOM 707 O O . SER A 1 87 ? 6.336 -14.731 10.334 1.00 77.94 87 SER A O 1
ATOM 709 N N . LYS A 1 88 ? 7.542 -16.407 11.233 1.00 61.88 88 LYS A N 1
ATOM 710 C CA . LYS A 1 88 ? 8.826 -15.994 10.635 1.00 61.88 88 LYS A CA 1
ATOM 711 C C . LYS A 1 88 ? 8.786 -16.013 9.103 1.00 61.88 88 LYS A C 1
ATOM 713 O O . LYS A 1 88 ? 9.493 -15.238 8.468 1.00 61.88 88 LYS A O 1
ATOM 718 N N . ASP A 1 89 ? 7.916 -16.847 8.542 1.00 65.56 89 ASP A N 1
ATOM 719 C CA . ASP A 1 89 ? 7.694 -16.980 7.102 1.00 65.56 89 ASP A CA 1
ATOM 720 C C . ASP A 1 89 ? 6.748 -15.908 6.544 1.00 65.56 89 ASP A C 1
ATOM 722 O O . ASP A 1 89 ? 6.638 -15.742 5.328 1.00 65.56 89 ASP A O 1
ATOM 726 N N . ASN A 1 90 ? 6.069 -15.148 7.412 1.00 65.12 90 ASN A N 1
ATOM 727 C CA . ASN A 1 90 ? 5.189 -14.077 6.981 1.00 65.12 90 ASN A CA 1
ATOM 728 C C . ASN A 1 90 ? 5.991 -12.842 6.562 1.00 65.12 90 ASN A C 1
ATOM 730 O O . ASN A 1 90 ? 6.250 -11.935 7.356 1.00 65.12 90 ASN A O 1
ATOM 734 N N . LYS A 1 91 ? 6.313 -12.795 5.273 1.00 67.00 91 LYS A N 1
ATOM 735 C CA . LYS A 1 91 ? 6.895 -11.629 4.603 1.00 67.00 91 LYS A CA 1
ATOM 736 C C . LYS A 1 91 ? 5.842 -10.740 3.931 1.00 67.00 91 LYS A C 1
ATOM 738 O O . LYS A 1 91 ? 6.177 -9.948 3.054 1.00 67.00 91 LYS A O 1
ATOM 743 N N . SER A 1 92 ? 4.568 -10.910 4.287 1.00 64.94 92 SER A N 1
ATOM 744 C CA . SER A 1 92 ? 3.461 -10.216 3.634 1.00 64.94 92 SER A CA 1
ATOM 745 C C . SER A 1 92 ? 3.455 -8.714 3.908 1.00 64.94 92 SER A C 1
ATOM 747 O O . SER A 1 92 ? 4.042 -8.199 4.862 1.00 64.94 92 SER A O 1
ATOM 749 N N . GLN A 1 93 ? 2.727 -8.013 3.048 1.00 76.62 93 GLN A N 1
ATOM 750 C CA . GLN A 1 93 ? 2.429 -6.598 3.177 1.00 76.62 93 GLN A CA 1
ATOM 751 C C . GLN A 1 93 ? 1.519 -6.350 4.382 1.00 76.62 93 GLN A C 1
ATOM 753 O O . GLN A 1 93 ? 0.313 -6.631 4.348 1.00 76.62 93 GLN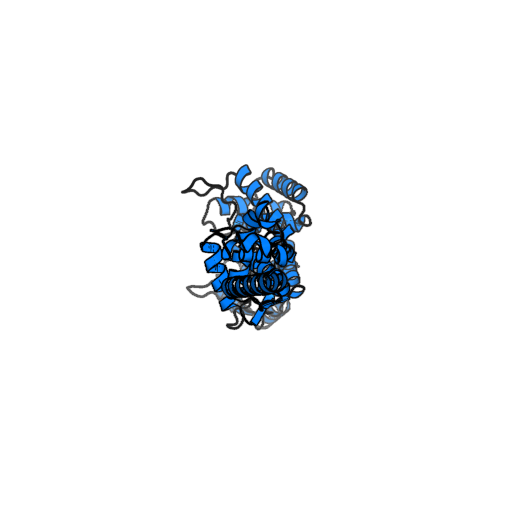 A O 1
ATOM 758 N N . LYS A 1 94 ? 2.094 -5.797 5.449 1.00 72.62 94 LYS A N 1
ATOM 759 C CA . LYS A 1 94 ? 1.352 -5.431 6.657 1.00 72.62 94 LYS A CA 1
ATOM 760 C C . LYS A 1 94 ? 0.878 -3.986 6.594 1.00 72.62 94 LYS A C 1
ATOM 762 O O . LYS A 1 94 ? 1.617 -3.105 6.163 1.00 72.62 94 LYS A O 1
ATOM 767 N N . GLY A 1 95 ? -0.352 -3.757 7.046 1.00 68.94 95 GLY A N 1
ATOM 768 C CA . GLY A 1 95 ? -0.794 -2.415 7.408 1.00 68.94 95 GLY A CA 1
ATOM 769 C C . GLY A 1 95 ? -0.104 -1.949 8.690 1.00 68.94 95 GLY A C 1
ATOM 770 O O . GLY A 1 95 ? 0.530 -2.736 9.402 1.00 68.94 95 GLY A O 1
ATOM 771 N N . LYS A 1 96 ? -0.237 -0.662 9.011 1.00 78.75 96 LYS A N 1
ATOM 772 C CA . LYS A 1 96 ? 0.251 -0.113 10.277 1.00 78.75 96 LYS A CA 1
ATOM 773 C C . LYS A 1 96 ? -0.930 0.172 11.195 1.00 78.75 96 LYS A C 1
ATOM 775 O O . LYS A 1 96 ? -1.759 1.026 10.898 1.00 78.75 96 LYS A O 1
ATOM 780 N N . LEU A 1 97 ? -1.007 -0.549 12.312 1.00 77.25 97 LEU A N 1
ATOM 781 C CA . LEU A 1 97 ? -1.966 -0.243 13.371 1.00 77.25 97 LEU A CA 1
ATOM 782 C C . LEU A 1 97 ? -1.571 1.071 14.042 1.00 77.25 97 LEU A C 1
ATOM 784 O O . LEU A 1 97 ? -0.394 1.293 14.338 1.00 77.25 97 LEU A O 1
ATOM 788 N N . VAL A 1 98 ? -2.557 1.930 14.266 1.00 75.81 98 VAL A N 1
ATOM 789 C CA . VAL A 1 98 ? -2.364 3.264 14.832 1.00 75.81 98 VAL A CA 1
ATOM 790 C C . VAL A 1 98 ? -3.212 3.382 16.079 1.00 75.81 98 VAL A C 1
ATOM 792 O O . VAL A 1 98 ? -4.403 3.121 16.036 1.00 75.81 98 VAL A O 1
ATOM 795 N N . ASP A 1 99 ? -2.613 3.766 17.193 1.00 76.38 99 ASP A N 1
ATOM 796 C CA . ASP A 1 99 ? -3.351 3.971 18.434 1.00 76.38 99 ASP A CA 1
ATOM 797 C C . ASP A 1 99 ? -3.855 5.420 18.509 1.00 76.38 99 ASP A C 1
ATOM 799 O O . ASP A 1 99 ? -3.057 6.338 18.731 1.00 76.38 99 ASP A O 1
ATOM 803 N N . PHE A 1 100 ? -5.165 5.629 18.321 1.00 73.62 100 PHE A N 1
ATOM 804 C CA . PHE A 1 100 ? -5.780 6.952 18.471 1.00 73.62 100 PHE A CA 1
ATOM 805 C C . PHE A 1 100 ? -5.851 7.410 19.935 1.00 73.62 100 PHE A C 1
ATOM 807 O O . PHE A 1 100 ? -6.007 8.600 20.186 1.00 73.62 100 PHE A O 1
ATOM 814 N N . GLY A 1 101 ? -5.700 6.503 20.905 1.00 59.69 101 GLY A N 1
ATOM 815 C CA . GLY A 1 101 ? -5.751 6.819 22.332 1.00 59.69 101 GLY A CA 1
ATOM 816 C C . GLY A 1 101 ? -4.439 7.344 22.918 1.00 59.69 101 GLY A C 1
ATOM 817 O O . GLY A 1 101 ? -4.433 7.908 24.012 1.00 59.69 101 GLY A O 1
ATOM 818 N N . SER A 1 102 ? -3.313 7.190 22.215 1.00 63.41 102 SER A N 1
ATOM 819 C CA . SER A 1 102 ? -2.002 7.529 22.778 1.00 63.41 102 SER A CA 1
ATOM 820 C C . SER A 1 102 ? -1.816 9.049 22.955 1.00 63.41 102 SER A C 1
ATOM 822 O O . SER A 1 102 ? -1.639 9.779 21.991 1.00 63.41 102 SER A O 1
ATOM 824 N N . GLU A 1 103 ? -1.794 9.577 24.185 1.00 58.78 103 GLU A N 1
ATOM 825 C CA . GLU A 1 103 ? -1.641 11.030 24.452 1.00 58.78 103 GLU A CA 1
ATOM 826 C C . GLU A 1 103 ? -0.217 11.573 24.215 1.00 58.78 103 GLU A C 1
ATOM 828 O O . GLU A 1 103 ? 0.345 12.315 25.019 1.00 58.78 103 GLU A O 1
ATOM 833 N N . ARG A 1 104 ? 0.416 11.187 23.109 1.00 67.12 104 ARG A N 1
ATOM 834 C CA . ARG A 1 104 ? 1.830 11.471 22.850 1.00 67.12 104 ARG A CA 1
ATOM 835 C C . ARG A 1 104 ? 2.052 12.772 22.090 1.00 67.12 104 ARG A C 1
ATOM 837 O O . ARG A 1 104 ? 3.121 13.360 22.222 1.00 67.12 104 ARG A O 1
ATOM 844 N N . SER A 1 105 ? 1.076 13.225 21.304 1.00 77.12 105 SER A N 1
ATOM 845 C CA . SER A 1 105 ? 1.253 14.370 20.408 1.00 77.12 105 SER A CA 1
ATOM 846 C C . SER A 1 105 ? -0.020 15.193 20.197 1.00 77.12 105 SER A C 1
ATOM 848 O O . SER A 1 105 ? -1.129 14.738 20.483 1.00 77.12 105 SER A O 1
ATOM 850 N N . HIS A 1 106 ? 0.145 16.433 19.728 1.00 82.75 106 HIS A N 1
ATOM 851 C CA . HIS A 1 106 ? -0.956 17.373 19.503 1.00 82.75 106 HIS A CA 1
ATOM 852 C C . HIS A 1 106 ? -1.938 16.853 18.448 1.00 82.75 106 HIS A C 1
ATOM 854 O O . HIS A 1 106 ? -3.147 16.872 18.669 1.00 82.75 106 HIS A O 1
ATOM 860 N N . GLU A 1 107 ? -1.419 16.296 17.354 1.00 84.94 107 GLU A N 1
ATOM 861 C CA . GLU A 1 107 ? -2.224 15.663 16.315 1.00 84.94 107 GLU A CA 1
ATOM 862 C C . GLU A 1 107 ? -3.039 14.489 16.857 1.00 84.94 107 GLU A C 1
ATOM 864 O O . GLU A 1 107 ? -4.203 14.338 16.498 1.00 84.94 107 GLU A O 1
ATOM 869 N N . THR A 1 108 ? -2.480 13.702 17.782 1.00 84.06 108 THR A N 1
ATOM 870 C CA . THR A 1 108 ? -3.221 12.587 18.378 1.00 84.06 108 THR A CA 1
ATOM 871 C C . THR A 1 108 ? -4.375 13.079 19.238 1.00 84.06 108 THR A C 1
ATOM 873 O O . THR A 1 108 ? -5.456 12.507 19.173 1.00 84.06 108 THR A O 1
ATOM 876 N N . LYS A 1 109 ? -4.197 14.180 19.980 1.00 86.56 109 LYS A N 1
ATOM 877 C CA . LYS A 1 109 ? -5.277 14.785 20.775 1.00 86.56 109 LYS A CA 1
ATOM 878 C C . LYS A 1 109 ? -6.433 15.265 19.896 1.00 86.56 109 LYS A C 1
ATOM 880 O O . LYS A 1 109 ? -7.576 14.927 20.184 1.00 86.56 109 LYS A O 1
ATOM 885 N N . ILE A 1 110 ? -6.128 15.978 18.805 1.00 90.00 110 ILE A N 1
ATOM 886 C CA . ILE A 1 110 ? -7.143 16.454 17.848 1.00 90.00 110 ILE A CA 1
ATOM 887 C C . ILE A 1 110 ? -7.907 15.270 17.253 1.00 90.00 110 ILE A C 1
ATOM 889 O O . ILE A 1 110 ? -9.136 15.238 17.280 1.00 90.00 110 ILE A O 1
ATOM 893 N N . ILE A 1 111 ? -7.187 14.274 16.728 1.00 91.25 111 ILE A N 1
ATOM 894 C CA . ILE A 1 111 ? -7.824 13.123 16.083 1.00 91.25 111 ILE A CA 1
ATOM 895 C C . ILE A 1 111 ? -8.626 12.292 17.094 1.00 91.25 111 ILE A C 1
ATOM 897 O O . ILE A 1 111 ? -9.742 11.885 16.780 1.00 91.25 111 ILE A O 1
ATOM 901 N N . ARG A 1 112 ? -8.127 12.090 18.319 1.00 88.56 112 ARG A N 1
ATOM 902 C CA . ARG A 1 112 ? -8.857 11.392 19.388 1.00 88.56 112 ARG A CA 1
ATOM 903 C C . ARG A 1 112 ? -10.178 12.074 19.720 1.00 88.56 112 ARG A C 1
ATOM 905 O O . ARG A 1 112 ? -11.194 11.392 19.834 1.00 88.56 112 ARG A O 1
ATOM 912 N N . GLU A 1 113 ? -10.177 13.401 19.845 1.00 91.62 113 GLU A N 1
ATOM 913 C CA . GLU A 1 113 ? -11.399 14.171 20.082 1.00 91.62 113 GLU A CA 1
ATOM 914 C C . GLU A 1 113 ? -12.398 13.988 18.933 1.00 91.62 113 GLU A C 1
ATOM 916 O O . GLU A 1 113 ? -13.567 13.698 19.179 1.00 91.62 113 GLU A O 1
ATOM 921 N N . LEU A 1 114 ? -11.947 14.068 17.676 1.00 94.62 114 LEU A N 1
ATOM 922 C CA . LEU A 1 114 ? -12.813 13.859 16.510 1.00 94.62 114 LEU A CA 1
ATOM 923 C C . LEU A 1 114 ? -13.381 12.437 16.436 1.00 94.62 114 LEU A C 1
ATOM 925 O O . LEU A 1 114 ? -14.543 12.262 16.071 1.00 94.62 114 LEU A O 1
ATOM 929 N N . VAL A 1 115 ? -12.590 11.421 16.792 1.00 92.19 115 VAL A N 1
ATOM 930 C CA . VAL A 1 115 ? -13.062 10.030 16.863 1.00 92.19 115 VAL A CA 1
ATOM 931 C C . VAL A 1 115 ? -14.107 9.876 17.969 1.00 92.19 115 VAL A C 1
ATOM 933 O O . VAL A 1 115 ? -15.158 9.289 17.712 1.00 92.19 115 VAL A O 1
ATOM 936 N N . ALA A 1 116 ? -13.869 10.444 19.156 1.00 90.12 116 ALA A N 1
ATOM 937 C CA . ALA A 1 116 ? -14.826 10.432 20.263 1.00 90.12 116 ALA A CA 1
ATOM 938 C C . ALA A 1 116 ? -16.147 11.120 19.875 1.00 90.12 116 ALA A C 1
ATOM 940 O O . ALA A 1 116 ? -17.215 10.517 19.990 1.00 90.12 116 ALA A O 1
ATOM 941 N N . LYS A 1 117 ? -16.080 12.323 19.282 1.00 94.31 117 LYS A N 1
ATOM 942 C CA . LYS A 1 117 ? -17.253 13.007 18.711 1.00 94.31 117 LYS A CA 1
ATOM 943 C C . LYS A 1 117 ? -17.961 12.133 17.681 1.00 94.31 117 LYS A C 1
ATOM 945 O O . LYS A 1 117 ? -19.183 12.032 17.687 1.00 94.31 117 LYS A O 1
ATOM 950 N N . GLY A 1 118 ? -17.215 11.460 16.808 1.00 94.19 118 GLY A N 1
ATOM 951 C CA . GLY A 1 118 ? -17.793 10.585 15.793 1.00 94.19 118 GLY A CA 1
ATOM 952 C C . GLY A 1 118 ? -18.535 9.391 16.371 1.00 94.19 118 GLY A C 1
ATOM 953 O O . GLY A 1 118 ? -19.568 9.009 15.819 1.00 94.19 118 GLY A O 1
ATOM 954 N N . ILE A 1 119 ? -18.061 8.838 17.485 1.00 90.50 119 ILE A N 1
ATOM 955 C CA . ILE A 1 119 ? -18.735 7.750 18.198 1.00 90.50 119 ILE A CA 1
ATOM 956 C C . ILE A 1 119 ? -20.019 8.248 18.864 1.00 90.50 119 ILE A C 1
ATOM 958 O O . ILE A 1 119 ? -21.073 7.640 18.670 1.00 90.50 119 ILE A O 1
ATOM 962 N N . GLU A 1 120 ? -19.977 9.382 19.565 1.00 91.62 120 GLU A N 1
ATOM 963 C CA . GLU A 1 120 ? -21.167 9.970 20.199 1.00 91.62 120 GLU A CA 1
ATOM 964 C C . GLU A 1 120 ? -22.237 10.374 19.174 1.00 91.62 120 GLU A C 1
ATOM 966 O O . GLU A 1 120 ? -23.427 10.118 19.364 1.00 91.62 120 GLU A O 1
ATOM 971 N N . GLN A 1 121 ? -21.813 10.914 18.028 1.00 93.12 121 GLN A N 1
ATOM 972 C CA . GLN A 1 121 ? -22.689 11.270 16.908 1.00 93.12 121 GLN A CA 1
ATOM 973 C C . GLN A 1 121 ? -23.124 10.063 16.059 1.00 93.12 121 GLN A C 1
ATOM 975 O O . GLN A 1 121 ? -23.823 10.241 15.057 1.00 93.12 121 GLN A O 1
ATOM 980 N N . LYS A 1 122 ? -22.712 8.839 16.425 1.00 92.62 122 LYS A N 1
ATOM 981 C CA . LYS A 1 122 ? -22.989 7.585 15.697 1.00 92.62 122 LYS A CA 1
ATOM 982 C C . LYS A 1 122 ? -22.541 7.611 14.227 1.00 92.62 122 LYS A C 1
ATOM 984 O O . LYS A 1 122 ? -23.092 6.899 13.391 1.00 92.62 122 LYS A O 1
ATOM 989 N N . ILE A 1 123 ? -21.548 8.441 13.907 1.00 93.81 123 ILE A N 1
ATOM 990 C CA . ILE A 1 123 ? -20.892 8.496 12.593 1.00 93.81 123 ILE A CA 1
ATOM 991 C C . ILE A 1 123 ? -19.834 7.395 12.506 1.00 93.81 123 ILE A C 1
ATOM 993 O O . ILE A 1 123 ? -19.706 6.737 11.479 1.00 93.81 123 ILE A O 1
ATOM 997 N N . ILE A 1 124 ? -19.092 7.195 13.594 1.00 92.38 124 ILE A N 1
ATOM 998 C CA . ILE A 1 124 ? -18.047 6.185 13.730 1.00 92.38 124 ILE A CA 1
ATOM 999 C C . ILE A 1 124 ? -18.535 5.131 14.722 1.00 92.38 124 ILE A C 1
ATOM 1001 O O . ILE A 1 124 ? -19.182 5.438 15.718 1.00 92.38 124 ILE A O 1
ATOM 1005 N N . SER A 1 125 ? -18.210 3.868 14.468 1.00 88.12 125 SER A N 1
ATOM 1006 C CA . SER A 1 125 ? -18.413 2.796 15.437 1.00 88.12 125 SER A CA 1
ATOM 1007 C C . SER A 1 125 ? -17.244 1.820 15.402 1.00 88.12 125 SER A C 1
ATOM 1009 O O . SER A 1 125 ? -16.575 1.658 14.381 1.00 88.12 125 SER A O 1
ATOM 1011 N N . GLN A 1 126 ? -17.013 1.123 16.514 1.00 82.50 126 GLN A N 1
ATOM 1012 C CA . GLN A 1 126 ? -16.024 0.041 16.576 1.00 82.50 126 GLN A CA 1
ATOM 1013 C C . GLN A 1 126 ? -16.333 -1.081 15.570 1.00 82.50 126 GLN A C 1
ATOM 1015 O O . GLN A 1 126 ? -15.417 -1.726 15.064 1.00 82.50 126 GLN A O 1
ATOM 1020 N N . HIS A 1 127 ? -17.614 -1.296 15.249 1.00 86.25 127 HIS A N 1
ATOM 1021 C CA . HIS A 1 127 ? -18.021 -2.216 14.191 1.00 86.25 127 HIS A CA 1
ATOM 1022 C C . HIS A 1 127 ? -17.478 -1.766 12.827 1.00 86.25 127 HIS A C 1
ATOM 1024 O O . HIS A 1 127 ? -16.779 -2.538 12.181 1.00 86.25 127 HIS A O 1
ATOM 1030 N N . LEU A 1 128 ? -17.697 -0.501 12.443 1.00 89.62 128 LEU A N 1
ATOM 1031 C CA . LEU A 1 128 ? -17.194 0.063 11.181 1.00 89.62 128 LEU A CA 1
ATOM 1032 C C . LEU A 1 128 ? -15.667 -0.014 11.067 1.00 89.62 128 LEU A C 1
ATOM 1034 O O . LEU A 1 128 ? -15.143 -0.308 9.998 1.00 89.62 128 LEU A O 1
ATOM 1038 N N . ILE A 1 129 ? -14.946 0.202 12.168 1.00 87.56 129 ILE A N 1
ATOM 1039 C CA . ILE A 1 129 ? -13.481 0.085 12.186 1.00 87.56 129 ILE A CA 1
ATOM 1040 C C . ILE A 1 129 ? -13.049 -1.359 11.910 1.00 87.56 129 ILE A C 1
ATOM 1042 O O . ILE A 1 129 ? -12.133 -1.588 11.118 1.00 87.56 129 ILE A O 1
ATOM 1046 N N . SER A 1 130 ? -13.725 -2.340 12.514 1.00 87.75 130 SER A N 1
ATOM 1047 C CA . SER A 1 130 ? -13.463 -3.750 12.226 1.00 87.75 130 SER A CA 1
ATOM 1048 C C . SER A 1 130 ? -13.830 -4.123 10.785 1.00 87.75 130 SER A C 1
ATOM 1050 O O . SER A 1 130 ? -13.069 -4.852 10.150 1.00 87.75 130 SER A O 1
ATOM 1052 N N . GLU A 1 131 ? -14.939 -3.611 10.250 1.00 91.56 131 GLU A N 1
ATOM 1053 C CA . GLU A 1 131 ? -15.343 -3.840 8.856 1.00 91.56 131 GLU A CA 1
ATOM 1054 C C . GLU A 1 131 ? -14.343 -3.235 7.865 1.00 91.56 131 GLU A C 1
ATOM 1056 O O . GLU A 1 131 ? -13.939 -3.911 6.921 1.00 91.56 131 GLU A O 1
ATOM 1061 N N . MET A 1 132 ? -13.816 -2.037 8.134 1.00 92.50 132 MET A N 1
ATOM 1062 C CA . MET A 1 132 ? -12.752 -1.442 7.321 1.00 92.50 132 MET A CA 1
ATOM 1063 C C . MET A 1 132 ? -11.508 -2.338 7.281 1.00 92.50 132 MET A C 1
ATOM 1065 O O . MET A 1 132 ? -10.937 -2.588 6.218 1.00 92.50 132 MET A O 1
ATOM 1069 N N . ARG A 1 133 ? -11.078 -2.865 8.435 1.00 89.44 133 ARG A N 1
ATOM 1070 C CA . ARG A 1 133 ? -9.933 -3.790 8.492 1.00 89.44 133 ARG A CA 1
ATOM 1071 C C . ARG A 1 133 ? -10.199 -5.071 7.702 1.00 89.44 133 ARG A C 1
ATOM 1073 O O . ARG A 1 133 ? -9.297 -5.548 7.011 1.00 89.44 133 ARG A O 1
ATOM 1080 N N . LYS A 1 134 ? -11.420 -5.609 7.786 1.00 91.38 134 LYS A N 1
ATOM 1081 C CA . LYS A 1 134 ? -11.848 -6.783 7.016 1.00 91.38 134 LYS A CA 1
ATOM 1082 C C . LYS A 1 134 ? -11.848 -6.497 5.516 1.00 91.38 134 LYS A C 1
ATOM 1084 O O . LYS A 1 134 ? -11.273 -7.282 4.772 1.00 91.38 134 LYS A O 1
ATOM 1089 N N . TYR A 1 135 ? -12.379 -5.354 5.090 1.00 93.75 135 TYR A N 1
ATOM 1090 C CA . TYR A 1 135 ? -12.356 -4.898 3.700 1.00 93.75 135 TYR A CA 1
ATOM 1091 C C . TYR A 1 135 ? -10.930 -4.869 3.129 1.00 93.75 135 TYR A C 1
ATOM 1093 O O . TYR A 1 135 ? -10.670 -5.430 2.062 1.00 93.75 135 TYR A O 1
ATOM 1101 N N . PHE A 1 136 ? -9.972 -4.284 3.857 1.00 91.56 136 PHE A N 1
ATOM 1102 C CA . PHE A 1 136 ? -8.574 -4.266 3.416 1.00 91.56 136 PHE A CA 1
ATOM 1103 C C . PHE A 1 136 ? -7.956 -5.660 3.363 1.00 91.56 136 PHE A C 1
ATOM 1105 O O . PHE A 1 136 ? -7.243 -5.983 2.414 1.00 91.56 136 PHE A O 1
ATOM 1112 N N . TYR A 1 137 ? -8.228 -6.494 4.363 1.00 92.06 137 TYR A N 1
ATOM 1113 C CA . TYR A 1 137 ? -7.764 -7.875 4.381 1.00 92.06 137 TYR A CA 1
ATOM 1114 C C . TYR A 1 137 ? -8.308 -8.686 3.195 1.00 92.06 137 TYR A C 1
ATOM 1116 O O . TYR A 1 137 ? -7.539 -9.366 2.516 1.00 92.06 137 TYR A O 1
ATOM 1124 N N . ASP A 1 138 ? -9.598 -8.563 2.896 1.00 94.56 138 ASP A N 1
ATOM 1125 C CA . ASP A 1 138 ? -10.219 -9.235 1.758 1.00 94.56 138 ASP A CA 1
ATOM 1126 C C . ASP A 1 138 ? -9.635 -8.737 0.447 1.00 94.56 138 ASP A C 1
ATOM 1128 O O . ASP A 1 138 ? -9.276 -9.544 -0.407 1.00 94.56 138 ASP A O 1
ATOM 1132 N N . THR A 1 139 ? -9.454 -7.425 0.309 1.00 94.06 139 THR A N 1
ATOM 1133 C CA . THR A 1 139 ? -8.824 -6.843 -0.880 1.00 94.06 139 THR A CA 1
ATOM 1134 C C . THR A 1 139 ? -7.437 -7.444 -1.120 1.00 94.06 139 THR A C 1
ATOM 1136 O O . THR A 1 139 ? -7.118 -7.786 -2.261 1.00 94.06 139 THR A O 1
ATOM 1139 N N . LYS A 1 140 ? -6.643 -7.658 -0.055 1.00 91.94 140 LYS A N 1
ATOM 1140 C CA . LYS A 1 140 ? -5.328 -8.315 -0.147 1.00 91.94 140 LYS A CA 1
ATOM 1141 C C . LYS A 1 140 ? -5.427 -9.744 -0.677 1.00 91.94 140 LYS A C 1
ATOM 1143 O O . LYS A 1 140 ? -4.700 -10.093 -1.602 1.00 91.94 140 LYS A O 1
ATOM 1148 N N . ILE A 1 141 ? -6.325 -10.560 -0.120 1.00 92.81 141 ILE A N 1
ATOM 1149 C CA . ILE A 1 141 ? -6.482 -11.967 -0.528 1.00 92.81 141 ILE A CA 1
ATOM 1150 C C . ILE A 1 141 ? -6.933 -12.082 -1.983 1.00 92.81 141 ILE A C 1
ATOM 1152 O O . ILE A 1 141 ? -6.399 -12.905 -2.724 1.00 92.81 141 ILE A O 1
ATOM 1156 N N . HIS A 1 142 ? -7.907 -11.269 -2.397 1.00 94.94 142 HIS A N 1
ATOM 1157 C CA . HIS A 1 142 ? -8.477 -11.352 -3.743 1.00 94.94 142 HIS A CA 1
ATOM 1158 C C . HIS A 1 142 ? -7.490 -10.917 -4.834 1.00 94.94 142 HIS A C 1
ATOM 1160 O O . HIS A 1 142 ? -7.657 -11.293 -5.989 1.00 94.94 142 HIS A O 1
ATOM 1166 N N . ASN A 1 143 ? -6.456 -10.147 -4.484 1.00 94.00 143 ASN A N 1
ATOM 1167 C CA . ASN A 1 143 ? -5.528 -9.539 -5.440 1.00 94.00 143 ASN A CA 1
ATOM 1168 C C . ASN A 1 143 ? -4.067 -9.906 -5.139 1.00 94.00 143 ASN A C 1
ATOM 1170 O O . ASN A 1 143 ? -3.152 -9.085 -5.244 1.00 94.00 143 ASN A O 1
ATOM 1174 N N . GLN A 1 144 ? -3.846 -11.151 -4.725 1.00 93.31 144 GLN A N 1
ATOM 1175 C CA . GLN A 1 144 ? -2.524 -11.674 -4.407 1.00 93.31 144 GLN A CA 1
ATOM 1176 C C . GLN A 1 144 ? -1.819 -12.274 -5.631 1.00 93.31 144 GLN A C 1
ATOM 1178 O O . GLN A 1 144 ? -2.450 -12.816 -6.536 1.00 93.31 144 GLN A O 1
ATOM 1183 N N . HIS A 1 145 ? -0.492 -12.225 -5.637 1.00 92.69 145 HIS A N 1
ATOM 1184 C CA . HIS A 1 145 ? 0.354 -12.867 -6.637 1.00 92.69 145 HIS A CA 1
ATOM 1185 C C . HIS A 1 145 ? 1.704 -13.262 -6.032 1.00 92.69 145 HIS A C 1
ATOM 1187 O O . HIS A 1 145 ? 2.069 -12.827 -4.940 1.00 92.69 145 HIS A O 1
ATOM 1193 N N . LYS A 1 146 ? 2.459 -14.107 -6.734 1.00 94.06 146 LYS A N 1
ATOM 1194 C CA . LYS A 1 146 ? 3.830 -14.443 -6.342 1.00 94.06 146 LYS A CA 1
ATOM 1195 C C . LYS A 1 146 ? 4.767 -13.304 -6.736 1.00 94.06 146 LYS A C 1
ATOM 1197 O O . LYS A 1 146 ? 4.712 -12.848 -7.873 1.00 94.06 146 LYS A O 1
ATOM 1202 N N . MET A 1 147 ? 5.629 -12.882 -5.817 1.00 94.19 147 MET A N 1
ATOM 1203 C CA . MET A 1 147 ? 6.657 -11.882 -6.083 1.00 94.19 147 MET A CA 1
ATOM 1204 C C . MET A 1 147 ? 7.689 -12.427 -7.078 1.00 94.19 147 MET A C 1
ATOM 1206 O O . MET A 1 147 ? 8.420 -13.373 -6.766 1.00 94.19 147 MET A O 1
ATOM 1210 N N . ASP A 1 148 ? 7.721 -11.825 -8.265 1.00 94.31 148 ASP A N 1
ATOM 1211 C CA . ASP A 1 148 ? 8.507 -12.232 -9.438 1.00 94.31 148 ASP A CA 1
ATOM 1212 C C . ASP A 1 148 ? 9.428 -11.118 -9.977 1.00 94.31 148 ASP A C 1
ATOM 1214 O O . ASP A 1 148 ? 10.232 -11.359 -10.876 1.00 94.31 148 ASP A O 1
ATOM 1218 N N . VAL A 1 149 ? 9.371 -9.917 -9.400 1.00 95.62 149 VAL A N 1
ATOM 1219 C CA . VAL A 1 149 ? 10.185 -8.765 -9.811 1.00 95.62 149 VAL A CA 1
ATOM 1220 C C . VAL A 1 149 ? 11.622 -8.891 -9.305 1.00 95.62 149 VAL A C 1
ATOM 1222 O O . VAL A 1 149 ? 11.846 -9.163 -8.131 1.00 95.62 149 VAL A O 1
ATOM 1225 N N . SER A 1 150 ? 12.607 -8.622 -10.166 1.00 96.00 150 SER A N 1
ATOM 1226 C CA . SER A 1 150 ? 14.028 -8.586 -9.798 1.00 96.00 150 SER A CA 1
ATOM 1227 C C . SER A 1 150 ? 14.560 -7.158 -9.618 1.00 96.00 150 SER A C 1
ATOM 1229 O O . SER A 1 150 ? 13.970 -6.176 -10.074 1.00 96.00 150 SER A O 1
ATOM 1231 N N . VAL A 1 151 ? 15.727 -7.026 -8.978 1.00 96.50 151 VAL A N 1
ATOM 1232 C CA . VAL A 1 151 ? 16.430 -5.733 -8.873 1.00 96.50 151 VAL A CA 1
ATOM 1233 C C . VAL A 1 151 ? 16.868 -5.222 -10.253 1.00 96.50 151 VAL A C 1
ATOM 1235 O O . VAL A 1 151 ? 16.893 -4.014 -10.478 1.00 96.50 151 VAL A O 1
ATOM 1238 N N . ASP A 1 152 ? 17.172 -6.111 -11.198 1.00 96.69 152 ASP A N 1
ATOM 1239 C CA . ASP A 1 152 ? 17.544 -5.701 -12.555 1.00 96.69 152 ASP A CA 1
ATOM 1240 C C . ASP A 1 152 ? 16.336 -5.197 -13.350 1.00 96.69 152 ASP A C 1
ATOM 1242 O O . ASP A 1 152 ? 16.465 -4.206 -14.065 1.00 96.69 152 ASP A O 1
ATOM 1246 N N . ALA A 1 153 ? 15.143 -5.762 -13.128 1.00 97.00 153 ALA A N 1
ATOM 1247 C CA . ALA A 1 153 ? 13.900 -5.204 -13.660 1.00 97.00 153 ALA A CA 1
ATOM 1248 C C . ALA A 1 153 ? 13.640 -3.781 -13.125 1.00 97.00 153 ALA A C 1
ATOM 1250 O O . ALA A 1 153 ? 13.234 -2.897 -13.880 1.00 97.00 153 ALA A O 1
ATOM 1251 N N . LEU A 1 154 ? 13.934 -3.519 -11.842 1.00 96.69 154 LEU A N 1
ATOM 1252 C CA . LEU A 1 154 ? 13.833 -2.170 -11.269 1.00 96.69 154 LEU A CA 1
ATOM 1253 C C . LEU A 1 154 ? 14.796 -1.188 -11.955 1.00 96.69 154 LEU A C 1
ATOM 1255 O O . LEU A 1 154 ? 14.387 -0.091 -12.338 1.00 96.69 154 LEU A O 1
ATOM 1259 N N . LYS A 1 155 ? 16.068 -1.568 -12.133 1.00 95.94 155 LYS A N 1
ATOM 1260 C CA . LYS A 1 155 ? 17.057 -0.731 -12.839 1.00 95.94 155 LYS A CA 1
ATOM 1261 C C . LYS A 1 155 ? 16.640 -0.469 -14.285 1.00 95.94 155 LYS A C 1
ATOM 1263 O O . LYS A 1 155 ? 16.773 0.657 -14.762 1.00 95.94 155 LYS A O 1
ATOM 1268 N N . TRP A 1 156 ? 16.117 -1.489 -14.961 1.00 96.62 156 TRP A N 1
ATOM 1269 C CA . TRP A 1 156 ? 15.601 -1.386 -16.320 1.00 96.62 156 TRP A CA 1
ATOM 1270 C C . TRP A 1 156 ? 14.456 -0.383 -16.423 1.00 96.62 156 TRP A C 1
ATOM 1272 O O . TRP A 1 156 ? 14.507 0.532 -17.243 1.00 96.62 156 TRP A O 1
ATOM 1282 N N . TRP A 1 157 ? 13.474 -0.481 -15.528 1.00 96.06 157 TRP A N 1
ATOM 1283 C CA . TRP A 1 157 ? 12.379 0.479 -15.460 1.00 96.06 157 TRP A CA 1
ATOM 1284 C C . TRP A 1 157 ? 12.874 1.917 -15.240 1.00 96.06 157 TRP A C 1
ATOM 1286 O O . TRP A 1 157 ? 12.437 2.826 -15.944 1.00 96.06 157 TRP A O 1
ATOM 1296 N N . ILE A 1 158 ? 13.835 2.133 -14.334 1.00 94.94 158 ILE A N 1
ATOM 1297 C CA . ILE A 1 158 ? 14.443 3.457 -14.108 1.00 94.94 158 ILE A CA 1
ATOM 1298 C C . ILE A 1 158 ? 15.139 3.966 -15.371 1.00 94.94 158 ILE A C 1
ATOM 1300 O O . ILE A 1 158 ? 15.002 5.142 -15.724 1.00 94.94 158 ILE A O 1
ATOM 1304 N N . LYS A 1 159 ? 15.862 3.092 -16.080 1.00 95.31 159 LYS A N 1
ATOM 1305 C CA . LYS A 1 159 ? 16.502 3.455 -17.343 1.00 95.31 159 LYS A CA 1
ATOM 1306 C C . LYS A 1 159 ? 15.461 3.888 -18.373 1.00 95.31 159 LYS A C 1
ATOM 1308 O O . LYS A 1 159 ? 15.611 4.973 -18.928 1.00 95.31 159 LYS A O 1
ATOM 1313 N N . LEU A 1 160 ? 14.386 3.126 -18.570 1.00 94.94 160 LEU A N 1
ATOM 1314 C CA . LEU A 1 160 ? 13.286 3.503 -19.465 1.00 94.94 160 LEU A CA 1
ATOM 1315 C C . LEU A 1 160 ? 12.621 4.823 -19.043 1.00 94.94 160 LEU A C 1
ATOM 1317 O O . LEU A 1 160 ? 12.364 5.678 -19.892 1.00 94.94 160 LEU A O 1
ATOM 1321 N N . LYS A 1 161 ? 12.424 5.046 -17.736 1.00 93.12 161 LYS A N 1
ATOM 1322 C CA . LYS A 1 161 ? 11.903 6.314 -17.200 1.00 93.12 161 LYS A CA 1
ATOM 1323 C C . LYS A 1 161 ? 12.793 7.498 -17.604 1.00 93.12 161 LYS A C 1
ATOM 1325 O O . LYS A 1 161 ? 12.302 8.500 -18.117 1.00 93.12 161 LYS A O 1
ATOM 1330 N N . SER A 1 162 ? 14.116 7.343 -17.500 1.00 92.25 162 SER A N 1
ATOM 1331 C CA . SER A 1 162 ? 15.087 8.381 -17.890 1.00 92.25 162 SER A CA 1
ATOM 1332 C C . SER A 1 162 ? 15.083 8.727 -19.388 1.00 92.25 162 SER A C 1
ATOM 1334 O O . SER A 1 162 ? 15.469 9.834 -19.763 1.00 92.25 162 SER A O 1
ATOM 1336 N N . LEU A 1 163 ? 14.622 7.814 -20.251 1.00 93.38 163 LEU A N 1
ATOM 1337 C CA . LEU A 1 163 ? 14.609 8.012 -21.703 1.00 93.38 163 LEU A CA 1
ATOM 1338 C C . LEU A 1 163 ? 13.399 8.812 -22.200 1.00 93.38 163 LEU A C 1
ATOM 1340 O O . LEU A 1 163 ? 13.407 9.230 -23.354 1.00 93.38 163 LEU A O 1
ATOM 1344 N N . LYS A 1 164 ? 12.387 9.090 -21.364 1.00 91.56 164 LYS A N 1
ATOM 1345 C CA . LYS A 1 164 ? 11.161 9.783 -21.806 1.00 91.56 164 LYS A CA 1
ATOM 1346 C C . LYS A 1 164 ? 11.422 11.155 -22.401 1.00 91.56 164 LYS A C 1
ATOM 1348 O O . LYS A 1 164 ? 10.830 11.518 -23.407 1.00 91.56 164 LYS A O 1
ATOM 1353 N N . ARG A 1 165 ? 12.309 11.939 -21.784 1.00 87.69 165 ARG A N 1
ATOM 1354 C CA . ARG A 1 165 ? 12.640 13.269 -22.311 1.00 87.69 165 ARG A CA 1
ATOM 1355 C C . ARG A 1 165 ? 13.336 13.161 -23.664 1.00 87.69 165 ARG A C 1
ATOM 1357 O O . ARG A 1 165 ? 13.039 13.947 -24.555 1.00 87.69 165 ARG A O 1
ATOM 1364 N N . LEU A 1 166 ? 14.239 12.191 -23.810 1.00 86.44 166 LEU A N 1
ATOM 1365 C CA . LEU A 1 166 ? 14.922 11.936 -25.074 1.00 86.44 166 LEU A CA 1
ATOM 1366 C C . LEU A 1 166 ? 13.911 11.491 -26.133 1.00 86.44 166 LEU A C 1
ATOM 1368 O O . LEU A 1 166 ? 13.885 12.073 -27.209 1.00 86.44 166 LEU A O 1
ATOM 1372 N N . SER A 1 167 ? 12.987 10.584 -25.813 1.00 84.88 167 SER A N 1
ATOM 1373 C CA . SER A 1 167 ? 11.996 10.079 -26.772 1.00 84.88 167 SER A CA 1
ATOM 1374 C C . SER A 1 167 ? 11.053 11.133 -27.360 1.00 84.88 167 SER A C 1
ATOM 1376 O O . SER A 1 167 ? 10.358 10.834 -28.320 1.00 84.88 167 SER A O 1
ATOM 1378 N N . LEU A 1 168 ? 11.000 12.339 -26.789 1.00 85.38 168 LEU A N 1
ATOM 1379 C CA . LEU A 1 168 ? 10.219 13.469 -27.305 1.00 85.38 168 LEU A CA 1
ATOM 1380 C C . LEU A 1 168 ? 11.022 14.381 -28.248 1.00 85.38 168 LEU A C 1
ATOM 1382 O O . LEU A 1 168 ? 10.475 15.327 -28.809 1.00 85.38 168 LEU A O 1
ATOM 1386 N N . THR A 1 169 ? 12.329 14.156 -28.391 1.00 84.81 169 THR A N 1
ATOM 1387 C CA . THR A 1 169 ? 13.186 14.979 -29.249 1.00 84.81 169 THR A CA 1
ATOM 1388 C C . THR A 1 169 ? 13.124 14.509 -30.701 1.00 84.81 169 THR A C 1
ATOM 1390 O O . THR A 1 169 ? 13.171 13.316 -30.998 1.00 84.81 169 THR A O 1
ATOM 1393 N N . THR A 1 170 ? 13.078 15.465 -31.632 1.00 76.62 170 THR A N 1
ATOM 1394 C CA . THR A 1 170 ? 12.960 15.213 -33.080 1.00 76.62 170 THR A CA 1
ATOM 1395 C C . THR A 1 170 ? 14.079 14.347 -33.648 1.00 76.62 170 THR A C 1
ATOM 1397 O O . THR A 1 170 ? 13.831 13.566 -34.564 1.00 76.62 170 THR A O 1
ATOM 1400 N N . ILE A 1 171 ? 15.289 14.426 -33.086 1.00 74.62 171 ILE A N 1
ATOM 1401 C CA . ILE A 1 171 ? 16.439 13.641 -33.553 1.00 74.62 171 ILE A CA 1
ATOM 1402 C C . ILE A 1 171 ? 16.194 12.130 -33.450 1.00 74.62 171 ILE A C 1
ATOM 1404 O O . ILE A 1 171 ? 16.605 11.382 -34.333 1.00 74.62 171 ILE A O 1
ATOM 1408 N N . HIS A 1 172 ? 15.445 11.686 -32.438 1.00 77.81 172 HIS A N 1
ATOM 1409 C CA . HIS A 1 172 ? 15.129 10.275 -32.233 1.00 77.81 172 HIS A CA 1
ATOM 1410 C C . HIS A 1 172 ? 13.919 9.798 -33.052 1.00 77.81 172 HIS A C 1
ATOM 1412 O O . HIS A 1 172 ? 13.568 8.629 -32.966 1.00 77.81 172 HIS A O 1
ATOM 1418 N N . HIS A 1 173 ? 13.314 10.644 -33.895 1.00 78.00 173 HIS A N 1
ATOM 1419 C CA . HIS A 1 173 ? 12.287 10.242 -34.871 1.00 78.00 173 HIS A CA 1
ATOM 1420 C C . HIS A 1 173 ? 12.842 10.046 -36.289 1.00 78.00 173 HIS A C 1
ATOM 1422 O O . HIS A 1 173 ? 12.137 9.555 -37.172 1.00 78.00 173 HIS A O 1
ATOM 1428 N N . ILE A 1 174 ? 14.108 10.401 -36.521 1.00 81.75 174 ILE A N 1
ATOM 1429 C CA . ILE A 1 174 ? 14.769 10.176 -37.805 1.00 81.75 174 ILE A CA 1
ATOM 1430 C C . ILE A 1 174 ? 15.124 8.689 -37.897 1.00 81.75 174 ILE A C 1
ATOM 1432 O O . ILE A 1 174 ? 15.914 8.175 -37.104 1.00 81.75 174 ILE A O 1
ATOM 1436 N N . LYS A 1 175 ? 14.526 7.976 -38.858 1.00 86.81 175 LYS A N 1
ATOM 1437 C CA . LYS A 1 175 ? 14.889 6.580 -39.141 1.00 86.81 175 LYS A CA 1
ATOM 1438 C C . LYS A 1 175 ? 16.305 6.530 -39.695 1.00 86.81 175 LYS A C 1
ATOM 1440 O O . LYS A 1 175 ? 16.627 7.304 -40.596 1.00 86.81 175 LYS A O 1
ATOM 1445 N N . PHE A 1 176 ? 17.127 5.621 -39.176 1.00 90.75 176 PHE A N 1
ATOM 1446 C CA . PHE A 1 176 ? 18.476 5.409 -39.691 1.00 90.75 176 PHE A CA 1
ATOM 1447 C C . PHE A 1 176 ? 18.444 5.067 -41.186 1.00 90.75 176 PHE A C 1
ATOM 1449 O O . PHE A 1 176 ? 17.605 4.291 -41.643 1.00 90.75 176 PHE A O 1
ATOM 1456 N N . ASN A 1 177 ? 19.378 5.651 -41.932 1.00 91.56 177 ASN A N 1
ATOM 1457 C CA . ASN A 1 177 ? 19.702 5.268 -43.295 1.00 91.56 177 ASN A CA 1
ATOM 1458 C C . ASN A 1 177 ? 21.221 5.054 -43.363 1.00 91.56 177 ASN A C 1
ATOM 1460 O O . ASN A 1 177 ? 21.958 5.941 -42.916 1.00 91.56 177 ASN A O 1
ATOM 1464 N N . PRO A 1 178 ? 21.698 3.938 -43.942 1.00 94.19 178 PRO A N 1
ATOM 1465 C CA . PRO A 1 178 ? 23.121 3.676 -44.132 1.00 94.19 178 PRO A CA 1
ATOM 1466 C C . PRO A 1 178 ? 23.925 4.847 -44.711 1.00 94.19 178 PRO A C 1
ATOM 1468 O O . PRO A 1 178 ? 25.061 5.062 -44.298 1.00 94.19 178 PRO A O 1
ATOM 1471 N N . ILE A 1 179 ? 23.338 5.654 -45.603 1.00 94.06 179 ILE A N 1
ATOM 1472 C CA . ILE A 1 179 ? 24.022 6.805 -46.213 1.00 94.06 179 ILE A CA 1
ATOM 1473 C C . ILE A 1 179 ? 24.475 7.847 -45.180 1.00 94.06 179 ILE A C 1
ATOM 1475 O O . ILE A 1 179 ? 25.490 8.513 -45.372 1.00 94.06 179 ILE A O 1
ATOM 1479 N N . TYR A 1 180 ? 23.775 7.971 -44.047 1.00 93.12 180 TYR A N 1
ATOM 1480 C CA . TYR A 1 180 ? 24.123 8.936 -43.000 1.00 93.12 180 TYR A CA 1
ATOM 1481 C C . TYR A 1 180 ? 25.493 8.641 -42.379 1.00 93.12 180 TYR A C 1
ATOM 1483 O O . TYR A 1 180 ? 26.171 9.561 -41.920 1.00 93.12 180 TYR A O 1
ATOM 1491 N N . ALA A 1 181 ? 25.931 7.379 -42.412 1.00 93.69 181 ALA A N 1
ATOM 1492 C CA . ALA A 1 181 ? 27.231 6.958 -41.904 1.00 93.69 181 ALA A CA 1
ATOM 1493 C C . ALA A 1 181 ? 28.419 7.447 -42.753 1.00 93.69 181 ALA A C 1
ATOM 1495 O O . ALA A 1 181 ? 29.563 7.314 -42.324 1.00 93.69 181 ALA A O 1
ATOM 1496 N N . GLN A 1 182 ? 28.176 8.050 -43.924 1.00 94.12 182 GLN A N 1
ATOM 1497 C CA . GLN A 1 182 ? 29.220 8.717 -44.711 1.00 94.12 182 GLN A CA 1
ATOM 1498 C C . GLN A 1 182 ? 29.666 10.058 -44.108 1.00 94.12 182 GLN A C 1
ATOM 1500 O O . GLN A 1 182 ? 30.692 10.603 -44.517 1.00 94.12 182 GLN A O 1
ATOM 1505 N N . LEU A 1 183 ? 28.915 10.612 -43.148 1.00 93.81 183 LEU A N 1
ATOM 1506 C CA . LEU A 1 183 ? 29.290 11.858 -42.488 1.00 93.81 183 LEU A CA 1
ATOM 1507 C C . LEU A 1 183 ? 30.612 11.680 -41.710 1.00 93.81 183 LEU A C 1
ATOM 1509 O O . LEU A 1 183 ? 30.724 10.732 -40.931 1.00 93.81 183 LEU A O 1
ATOM 1513 N N . PRO A 1 184 ? 31.583 12.611 -41.827 1.00 89.19 184 PRO A N 1
ATOM 1514 C CA . PRO A 1 184 ? 32.919 12.463 -41.233 1.00 89.19 184 PRO A CA 1
ATOM 1515 C C . PRO A 1 184 ? 32.944 12.200 -39.719 1.00 89.19 184 PRO A C 1
ATOM 1517 O O . PRO A 1 184 ? 33.869 11.567 -39.224 1.00 89.19 184 PRO A O 1
ATOM 1520 N N . ASN A 1 185 ? 31.922 12.664 -38.992 1.00 92.25 185 ASN A N 1
ATOM 1521 C CA . ASN A 1 185 ? 31.795 12.528 -37.538 1.00 92.25 185 ASN A CA 1
ATOM 1522 C C . ASN A 1 185 ? 30.504 11.793 -37.136 1.00 92.25 185 ASN A C 1
ATOM 1524 O O . ASN A 1 185 ? 29.888 12.126 -36.120 1.00 92.25 185 ASN A O 1
ATOM 1528 N N . PHE A 1 186 ? 30.041 10.842 -37.953 1.00 93.69 186 PHE A N 1
ATOM 1529 C CA . PHE A 1 186 ? 28.825 10.091 -37.650 1.00 93.69 186 PHE A CA 1
ATOM 1530 C C . PHE A 1 186 ? 28.930 9.366 -36.296 1.00 93.69 186 PHE A C 1
ATOM 1532 O O . PHE A 1 186 ? 29.840 8.570 -36.059 1.00 93.69 186 PHE A O 1
ATOM 1539 N N . ASN A 1 187 ? 27.978 9.632 -35.398 1.00 93.62 187 ASN A N 1
ATOM 1540 C CA . ASN A 1 187 ? 27.957 9.050 -34.060 1.00 93.62 187 ASN A CA 1
ATOM 1541 C C . ASN A 1 187 ? 27.088 7.784 -34.034 1.00 93.62 187 ASN A C 1
ATOM 1543 O O . ASN A 1 187 ? 25.875 7.846 -33.825 1.00 93.62 187 ASN A O 1
ATOM 1547 N N . TRP A 1 188 ? 27.735 6.630 -34.204 1.00 94.56 188 TRP A N 1
ATOM 1548 C CA . TRP A 1 188 ? 27.098 5.309 -34.166 1.00 94.56 188 TRP A CA 1
ATOM 1549 C C . TRP A 1 188 ? 26.298 5.052 -32.893 1.00 94.56 188 TRP A C 1
ATOM 1551 O O . TRP A 1 188 ? 25.192 4.519 -32.955 1.00 94.56 188 TRP A O 1
ATOM 1561 N N . LYS A 1 189 ? 26.822 5.484 -31.745 1.00 93.12 189 LYS A N 1
ATOM 1562 C CA . LYS A 1 189 ? 26.161 5.297 -30.456 1.00 93.12 189 LYS A CA 1
ATOM 1563 C C . LYS A 1 189 ? 24.863 6.098 -30.375 1.00 93.12 189 LYS A C 1
ATOM 1565 O O . LYS A 1 189 ? 23.847 5.559 -29.956 1.00 93.12 189 LYS A O 1
ATOM 1570 N N . LEU A 1 190 ? 24.868 7.351 -30.835 1.00 91.12 190 LEU A N 1
ATOM 1571 C CA . LEU A 1 190 ? 23.659 8.180 -30.884 1.00 91.12 190 LEU A CA 1
ATOM 1572 C C . LEU A 1 190 ? 22.606 7.598 -31.842 1.00 91.12 190 LEU A C 1
ATOM 1574 O O . LEU A 1 190 ? 21.411 7.623 -31.542 1.00 91.12 190 LEU A O 1
ATOM 1578 N N . ALA A 1 191 ? 23.034 7.052 -32.983 1.00 93.25 191 ALA A N 1
ATOM 1579 C CA . ALA A 1 191 ? 22.138 6.365 -33.911 1.00 93.25 191 ALA A CA 1
ATOM 1580 C C . ALA A 1 191 ? 21.530 5.100 -33.280 1.00 93.25 191 ALA A C 1
ATOM 1582 O O . ALA A 1 191 ? 20.322 4.886 -33.380 1.00 93.25 191 ALA A O 1
ATOM 1583 N N . ALA A 1 192 ? 22.339 4.312 -32.563 1.00 95.00 192 ALA A N 1
ATOM 1584 C CA . ALA A 1 192 ? 21.876 3.133 -31.841 1.00 95.00 192 ALA A CA 1
ATOM 1585 C C . ALA A 1 192 ? 20.885 3.483 -30.720 1.00 95.00 192 ALA A C 1
ATOM 1587 O O . ALA A 1 192 ? 19.845 2.842 -30.604 1.00 95.00 192 ALA A O 1
ATOM 1588 N N . GLU A 1 193 ? 21.147 4.538 -29.942 1.00 93.31 193 GLU A N 1
ATOM 1589 C CA . GLU A 1 193 ? 20.209 5.036 -28.924 1.00 93.31 193 GLU A CA 1
ATOM 1590 C C . GLU A 1 193 ? 18.895 5.529 -29.540 1.00 93.31 193 GLU A C 1
ATOM 1592 O O . GLU A 1 193 ? 17.822 5.265 -29.000 1.00 93.31 193 GLU A O 1
ATOM 1597 N N . SER A 1 194 ? 18.963 6.192 -30.698 1.00 92.75 194 SER A N 1
ATOM 1598 C CA . SER A 1 194 ? 17.772 6.632 -31.431 1.00 92.75 194 SER A CA 1
ATOM 1599 C C . SER A 1 194 ? 16.907 5.454 -31.859 1.00 92.75 194 SER A C 1
ATOM 1601 O O . SER A 1 194 ? 15.701 5.462 -31.620 1.00 92.75 194 SER A O 1
ATOM 1603 N N . LEU A 1 195 ? 17.520 4.425 -32.444 1.00 93.31 195 LEU A N 1
ATOM 1604 C CA . LEU A 1 195 ? 16.789 3.241 -32.876 1.00 93.31 195 LEU A CA 1
ATOM 1605 C C . LEU A 1 195 ? 16.252 2.439 -31.686 1.00 93.31 195 LEU A C 1
ATOM 1607 O O . LEU A 1 195 ? 15.102 2.012 -31.714 1.00 93.31 195 LEU A O 1
ATOM 1611 N N . PHE A 1 196 ? 17.025 2.323 -30.603 1.00 94.81 196 PHE A N 1
ATOM 1612 C CA . PHE A 1 196 ? 16.559 1.718 -29.358 1.00 94.81 196 PHE A CA 1
ATOM 1613 C C . PHE A 1 196 ? 15.283 2.397 -28.843 1.00 94.81 196 PHE A C 1
ATOM 1615 O O . PHE A 1 196 ? 14.314 1.718 -28.507 1.00 94.81 196 PHE A O 1
ATOM 1622 N N . ILE A 1 197 ? 15.265 3.734 -28.793 1.00 93.94 197 ILE A N 1
ATOM 1623 C CA . ILE A 1 197 ? 14.100 4.508 -28.348 1.00 93.94 197 ILE A CA 1
ATOM 1624 C C . ILE A 1 197 ? 12.895 4.257 -29.261 1.00 93.94 197 ILE A C 1
ATOM 1626 O O . ILE A 1 197 ? 11.793 4.061 -28.754 1.00 93.94 197 ILE A O 1
ATOM 1630 N N . GLN A 1 198 ? 13.095 4.238 -30.583 1.00 91.50 198 GLN A N 1
ATOM 1631 C CA . GLN A 1 198 ? 12.026 3.968 -31.551 1.00 91.50 198 GLN A CA 1
ATOM 1632 C C . GLN A 1 198 ? 11.428 2.569 -31.360 1.00 91.50 198 GLN A C 1
ATOM 1634 O O . GLN A 1 198 ? 10.209 2.426 -31.293 1.00 91.50 198 GLN A O 1
ATOM 1639 N N . GLU A 1 199 ? 12.274 1.546 -31.229 1.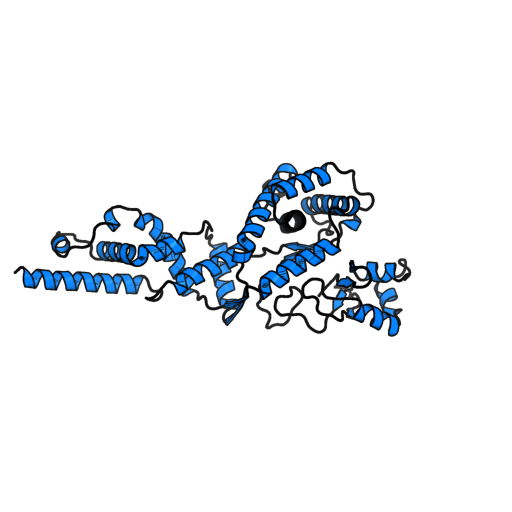00 92.56 199 GLU A N 1
ATOM 1640 C CA . GLU A 1 199 ? 11.852 0.149 -31.065 1.00 92.56 199 GLU A CA 1
ATOM 1641 C C . GLU A 1 199 ? 11.172 -0.109 -29.711 1.00 92.56 199 GLU A C 1
ATOM 1643 O O . GLU A 1 199 ? 10.340 -1.006 -29.598 1.00 92.56 199 GLU A O 1
ATOM 1648 N N . ASN A 1 200 ? 11.480 0.699 -28.690 1.00 93.88 200 ASN A N 1
ATOM 1649 C CA . ASN A 1 200 ? 10.985 0.523 -27.322 1.00 93.88 200 ASN A CA 1
ATOM 1650 C C . ASN A 1 200 ? 10.046 1.652 -26.862 1.00 93.88 200 ASN A C 1
ATOM 1652 O O . ASN A 1 200 ? 9.829 1.808 -25.658 1.00 93.88 200 ASN A O 1
ATOM 1656 N N . ILE A 1 201 ? 9.460 2.432 -27.780 1.00 92.31 201 ILE A N 1
ATOM 1657 C CA . ILE A 1 201 ? 8.641 3.604 -27.422 1.00 92.31 201 ILE A CA 1
ATOM 1658 C C . ILE A 1 201 ? 7.468 3.235 -26.505 1.00 92.31 201 ILE A C 1
ATOM 1660 O O . ILE A 1 201 ? 7.261 3.888 -25.485 1.00 92.31 201 ILE A O 1
ATOM 1664 N N . ASN A 1 202 ? 6.789 2.118 -26.784 1.00 93.62 202 ASN A N 1
ATOM 1665 C CA . ASN A 1 202 ? 5.686 1.618 -25.962 1.00 93.62 202 ASN A CA 1
ATOM 1666 C C . ASN A 1 202 ? 6.150 1.271 -24.538 1.00 93.62 202 ASN A C 1
ATOM 1668 O O . ASN A 1 202 ? 5.473 1.595 -23.567 1.00 93.62 202 ASN A O 1
ATOM 1672 N N . LEU A 1 203 ? 7.329 0.655 -24.385 1.00 94.62 203 LEU A N 1
ATOM 1673 C CA . LEU A 1 203 ? 7.895 0.340 -23.068 1.00 94.62 203 LEU A CA 1
ATOM 1674 C C . LEU A 1 203 ? 8.275 1.600 -22.294 1.00 94.62 203 LEU A C 1
ATOM 1676 O O . LEU A 1 203 ? 8.039 1.676 -21.087 1.00 94.62 203 LEU A O 1
ATOM 1680 N N . ILE A 1 204 ? 8.832 2.599 -22.983 1.00 95.00 204 ILE A N 1
ATOM 1681 C CA . ILE A 1 204 ? 9.119 3.910 -22.398 1.00 95.00 204 ILE A CA 1
ATOM 1682 C C . ILE A 1 204 ? 7.810 4.564 -21.942 1.00 95.00 204 ILE A C 1
ATOM 1684 O O . ILE A 1 204 ? 7.748 5.094 -20.836 1.00 95.00 204 ILE A O 1
ATOM 1688 N N . GLU A 1 205 ? 6.741 4.505 -22.733 1.00 94.00 205 GLU A N 1
ATOM 1689 C CA . GLU A 1 205 ? 5.435 5.046 -22.349 1.00 94.00 205 GLU A CA 1
ATOM 1690 C C . GLU A 1 205 ? 4.836 4.335 -21.136 1.00 94.00 205 GLU A C 1
ATOM 1692 O O . GLU A 1 205 ? 4.478 5.010 -20.172 1.00 94.00 205 GLU A O 1
ATOM 1697 N N . ILE A 1 206 ? 4.822 3.000 -21.117 1.00 94.12 206 ILE A N 1
ATOM 1698 C CA . ILE A 1 206 ? 4.350 2.212 -19.968 1.00 94.12 206 ILE A CA 1
ATOM 1699 C C . ILE A 1 206 ? 5.146 2.572 -18.707 1.00 94.12 206 ILE A C 1
ATOM 1701 O O . ILE A 1 206 ? 4.557 2.851 -17.660 1.00 94.12 206 ILE A O 1
ATOM 1705 N N . ALA A 1 207 ? 6.480 2.636 -18.805 1.00 93.88 207 ALA A N 1
ATOM 1706 C CA . ALA A 1 207 ? 7.357 2.977 -17.685 1.00 93.88 207 ALA A CA 1
ATOM 1707 C C . ALA A 1 207 ? 7.086 4.379 -17.112 1.00 93.88 207 ALA A C 1
ATOM 1709 O O . ALA A 1 207 ? 7.263 4.596 -15.910 1.00 93.88 207 ALA A O 1
ATOM 1710 N N . ASN A 1 208 ? 6.647 5.313 -17.958 1.00 93.25 208 ASN A N 1
ATOM 1711 C CA . ASN A 1 208 ? 6.370 6.701 -17.594 1.00 93.25 208 ASN A CA 1
ATOM 1712 C C . ASN A 1 208 ? 4.889 6.989 -17.330 1.00 93.25 208 ASN A C 1
ATOM 1714 O O . ASN A 1 208 ? 4.570 8.097 -16.914 1.00 93.25 208 ASN A O 1
ATOM 1718 N N . ASN A 1 209 ? 3.995 6.011 -17.497 1.00 90.44 209 ASN A N 1
ATOM 1719 C CA . ASN A 1 209 ? 2.582 6.128 -17.140 1.00 90.44 209 ASN A CA 1
ATOM 1720 C C . ASN A 1 209 ? 2.379 5.974 -15.617 1.00 90.44 209 ASN A C 1
ATOM 1722 O O . ASN A 1 209 ? 1.653 5.094 -15.143 1.00 90.44 209 ASN A O 1
ATOM 1726 N N . CYS A 1 210 ? 3.140 6.753 -14.844 1.00 83.44 210 CYS A N 1
ATOM 1727 C CA . CYS A 1 210 ? 2.983 6.933 -13.409 1.00 83.44 210 CYS A CA 1
ATOM 1728 C C . CYS A 1 210 ? 3.760 8.160 -12.904 1.00 83.44 210 CYS A C 1
ATOM 1730 O O . CYS A 1 210 ? 4.941 8.355 -13.221 1.00 83.44 210 CYS A O 1
ATOM 1732 N N . ASP A 1 211 ? 3.123 8.912 -12.010 1.00 79.38 211 ASP A N 1
ATOM 1733 C CA . ASP A 1 211 ? 3.673 10.153 -11.449 1.00 79.38 211 ASP A CA 1
ATOM 1734 C C . ASP A 1 211 ? 4.531 9.930 -10.194 1.00 79.38 211 ASP A C 1
ATOM 1736 O O . ASP A 1 211 ? 4.939 10.878 -9.531 1.00 79.38 211 ASP A O 1
ATOM 1740 N N . TRP A 1 212 ? 4.836 8.675 -9.847 1.00 81.38 212 TRP A N 1
ATOM 1741 C CA . TRP A 1 212 ? 5.622 8.367 -8.654 1.00 81.38 212 TRP A CA 1
ATOM 1742 C C . TRP A 1 212 ? 7.069 8.846 -8.817 1.00 81.38 212 TRP A C 1
ATOM 1744 O O . TRP A 1 212 ? 7.817 8.348 -9.676 1.00 81.38 212 TRP A O 1
ATOM 1754 N N . GLU A 1 213 ? 7.461 9.808 -7.982 1.00 79.56 213 GLU A N 1
ATOM 1755 C CA . GLU A 1 213 ? 8.842 10.259 -7.859 1.00 79.56 213 GLU A CA 1
ATOM 1756 C C . GLU A 1 213 ? 9.692 9.220 -7.123 1.00 79.56 213 GLU A C 1
ATOM 1758 O O . GLU A 1 213 ? 9.300 8.652 -6.103 1.00 79.56 213 GLU A O 1
ATOM 1763 N N . ILE A 1 214 ? 10.902 8.986 -7.628 1.00 86.06 214 ILE A N 1
ATOM 1764 C CA . ILE A 1 214 ? 11.839 8.029 -7.041 1.00 86.06 214 ILE A CA 1
ATOM 1765 C C . ILE A 1 214 ? 12.932 8.816 -6.333 1.00 86.06 214 ILE A C 1
ATOM 1767 O O . ILE A 1 214 ? 13.960 9.164 -6.911 1.00 86.06 214 ILE A O 1
ATOM 1771 N N . THR A 1 215 ? 12.718 9.091 -5.052 1.00 90.56 215 THR A N 1
ATOM 1772 C CA . THR A 1 215 ? 13.806 9.575 -4.195 1.00 90.56 215 THR A CA 1
ATOM 1773 C C . THR A 1 215 ? 14.781 8.435 -3.891 1.00 90.56 215 THR A C 1
ATOM 1775 O O . THR A 1 215 ? 14.395 7.263 -3.896 1.00 90.56 215 THR A O 1
ATOM 1778 N N . GLN A 1 216 ? 16.030 8.756 -3.531 1.00 91.50 216 GLN A N 1
ATOM 1779 C CA . GLN A 1 216 ? 17.015 7.739 -3.130 1.00 91.50 216 GLN A CA 1
ATOM 1780 C C . GLN A 1 216 ? 16.491 6.845 -1.992 1.00 91.50 216 GLN A C 1
ATOM 1782 O O . GLN A 1 216 ? 16.658 5.630 -2.010 1.00 91.50 216 GLN A O 1
ATOM 1787 N N . LYS A 1 217 ? 15.772 7.437 -1.030 1.00 91.81 217 LYS A N 1
ATOM 1788 C CA . LYS A 1 217 ? 15.164 6.710 0.089 1.00 91.81 217 LYS A CA 1
ATOM 1789 C C . LYS A 1 217 ? 14.122 5.688 -0.380 1.00 91.81 217 LYS A C 1
ATOM 1791 O O . LYS A 1 217 ? 14.091 4.574 0.143 1.00 91.81 217 LYS A O 1
ATOM 1796 N N . ILE A 1 218 ? 13.262 6.065 -1.328 1.00 92.44 218 ILE A N 1
ATOM 1797 C CA . ILE A 1 218 ? 12.254 5.162 -1.904 1.00 92.44 218 ILE A CA 1
ATOM 1798 C C . ILE A 1 218 ? 12.944 4.061 -2.709 1.00 92.44 218 ILE A C 1
ATOM 1800 O O . ILE A 1 218 ? 12.591 2.893 -2.559 1.00 92.44 218 ILE A O 1
ATOM 1804 N N . TYR A 1 219 ? 13.966 4.402 -3.496 1.00 94.50 219 TYR A N 1
ATOM 1805 C CA . TYR A 1 219 ? 14.748 3.436 -4.265 1.00 94.50 219 TYR A CA 1
ATOM 1806 C C . TYR A 1 219 ? 15.395 2.365 -3.376 1.00 94.50 219 TYR A C 1
ATOM 1808 O O . TYR A 1 219 ? 15.144 1.172 -3.562 1.00 94.50 219 TYR A O 1
ATOM 1816 N N . ASP A 1 220 ? 16.139 2.775 -2.344 1.00 95.19 220 ASP A N 1
ATOM 1817 C CA . ASP A 1 220 ? 16.801 1.850 -1.416 1.00 95.19 220 ASP A CA 1
ATOM 1818 C C . ASP A 1 220 ? 15.787 0.953 -0.699 1.00 95.19 220 ASP A C 1
ATOM 1820 O O . ASP A 1 220 ? 16.009 -0.245 -0.495 1.00 95.19 220 ASP A O 1
ATOM 1824 N N . LYS A 1 221 ? 14.636 1.524 -0.326 1.00 94.88 221 LYS A N 1
ATOM 1825 C CA . LYS A 1 221 ? 13.549 0.773 0.300 1.00 94.88 221 LYS A CA 1
ATOM 1826 C C . LYS A 1 221 ? 12.906 -0.223 -0.666 1.00 94.88 221 LYS A C 1
ATOM 1828 O O . LYS A 1 221 ? 12.575 -1.335 -0.252 1.00 94.88 221 LYS A O 1
ATOM 1833 N N . THR A 1 222 ? 12.779 0.139 -1.939 1.00 95.56 222 THR A N 1
ATOM 1834 C CA . THR A 1 222 ? 12.247 -0.728 -2.997 1.00 95.56 222 THR A CA 1
ATOM 1835 C C . THR A 1 222 ? 13.160 -1.928 -3.226 1.00 95.56 222 THR A C 1
ATOM 1837 O O . THR A 1 222 ? 12.676 -3.058 -3.204 1.00 95.56 222 THR A O 1
ATOM 1840 N N . ILE A 1 223 ? 14.481 -1.720 -3.315 1.00 96.38 223 ILE A N 1
ATOM 1841 C CA . ILE A 1 223 ? 15.462 -2.816 -3.418 1.00 96.38 223 ILE A CA 1
ATOM 1842 C C . ILE A 1 223 ? 15.316 -3.795 -2.253 1.00 96.38 223 ILE A C 1
ATOM 1844 O O . ILE A 1 223 ? 15.170 -4.998 -2.472 1.00 96.38 223 ILE A O 1
ATOM 1848 N N . ARG A 1 224 ? 15.320 -3.285 -1.014 1.00 95.31 224 ARG A N 1
ATOM 1849 C CA . ARG A 1 224 ? 15.186 -4.132 0.182 1.00 95.31 224 ARG A CA 1
ATOM 1850 C C . ARG A 1 224 ? 13.877 -4.914 0.168 1.00 95.31 224 ARG A C 1
ATOM 1852 O O . ARG A 1 224 ? 13.858 -6.083 0.538 1.00 95.31 224 ARG A O 1
ATOM 1859 N N . THR A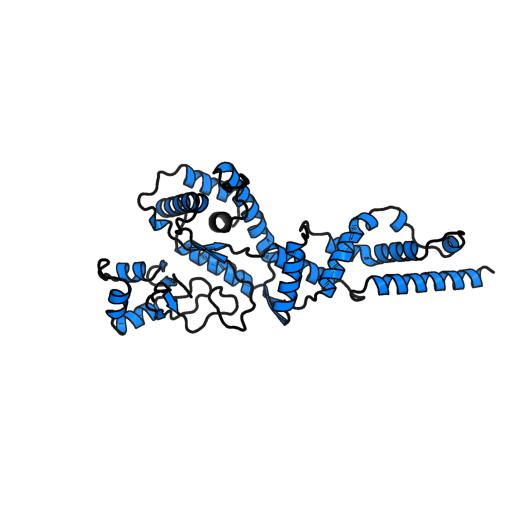 1 225 ? 12.789 -4.279 -0.261 1.00 93.94 225 THR A N 1
ATOM 1860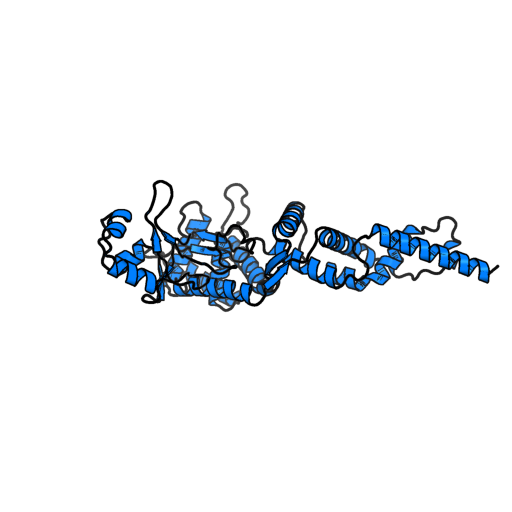 C CA . THR A 1 225 ? 11.467 -4.911 -0.339 1.00 93.94 225 THR A CA 1
ATOM 1861 C C . THR A 1 225 ? 11.463 -6.049 -1.355 1.00 93.94 225 THR A C 1
ATOM 1863 O O . THR A 1 225 ? 11.041 -7.152 -1.009 1.00 93.94 225 THR A O 1
ATOM 1866 N N . ILE A 1 226 ? 12.015 -5.828 -2.554 1.00 95.12 226 ILE A N 1
ATOM 1867 C CA . ILE A 1 226 ? 12.175 -6.865 -3.585 1.00 95.12 226 ILE A CA 1
ATOM 1868 C C . ILE A 1 226 ? 12.972 -8.055 -3.039 1.00 95.12 226 ILE A C 1
ATOM 1870 O O . ILE A 1 226 ? 12.483 -9.181 -3.032 1.00 95.12 226 ILE A O 1
ATOM 1874 N N . GLN A 1 227 ? 14.167 -7.803 -2.503 1.00 93.94 227 GLN A N 1
ATOM 1875 C CA . GLN A 1 227 ? 15.052 -8.858 -2.000 1.00 93.94 227 GLN A CA 1
ATOM 1876 C C . GLN A 1 227 ? 14.419 -9.660 -0.860 1.00 93.94 227 GLN A C 1
ATOM 1878 O O . GLN A 1 227 ? 14.508 -10.887 -0.831 1.00 93.94 227 GLN A O 1
ATOM 1883 N N . ASN A 1 228 ? 13.750 -8.980 0.073 1.00 91.62 228 ASN A N 1
ATOM 1884 C CA . ASN A 1 228 ? 13.153 -9.643 1.224 1.00 91.62 228 ASN A CA 1
ATOM 1885 C C . ASN A 1 228 ? 11.957 -10.507 0.828 1.00 91.62 228 ASN A C 1
ATOM 1887 O O . ASN A 1 228 ? 11.787 -11.583 1.398 1.00 91.62 228 ASN A O 1
ATOM 1891 N N . THR A 1 229 ? 11.148 -10.066 -0.136 1.00 91.88 229 THR A N 1
ATOM 1892 C CA . THR A 1 229 ? 9.860 -10.697 -0.471 1.00 91.88 229 THR A CA 1
ATOM 1893 C C . THR A 1 229 ? 9.915 -11.631 -1.677 1.00 91.88 229 THR A C 1
ATOM 1895 O O . THR A 1 229 ? 8.887 -12.183 -2.062 1.00 91.88 229 THR A O 1
ATOM 1898 N N . GLN A 1 230 ? 11.104 -11.870 -2.239 1.00 91.56 230 GLN A N 1
ATOM 1899 C CA . GLN A 1 230 ? 11.279 -12.718 -3.415 1.00 91.56 230 GLN A CA 1
ATOM 1900 C C . GLN A 1 230 ? 10.645 -14.103 -3.243 1.00 91.56 230 GLN A C 1
ATOM 1902 O O . GLN A 1 230 ? 10.890 -14.805 -2.258 1.00 91.56 230 GLN A O 1
ATOM 1907 N N . GLY A 1 231 ? 9.823 -14.499 -4.219 1.00 88.62 231 GLY A N 1
ATOM 1908 C CA . GLY A 1 231 ? 9.125 -15.784 -4.235 1.00 88.62 231 GLY A CA 1
ATOM 1909 C C . GLY A 1 231 ? 7.977 -15.923 -3.229 1.00 88.62 231 GLY A C 1
ATOM 1910 O O . GLY A 1 231 ? 7.255 -16.919 -3.295 1.00 88.62 231 GLY A O 1
ATOM 1911 N N . SER A 1 232 ? 7.776 -14.954 -2.330 1.00 91.19 232 SER A N 1
ATOM 1912 C CA . SER A 1 232 ? 6.649 -14.921 -1.398 1.00 91.19 232 SER A CA 1
ATOM 1913 C C . SER A 1 232 ? 5.361 -14.473 -2.091 1.00 91.19 232 SER A C 1
ATOM 1915 O O . SER A 1 232 ? 5.385 -13.851 -3.152 1.00 91.19 232 SER A O 1
ATOM 1917 N N . ILE A 1 233 ? 4.217 -14.772 -1.474 1.00 92.06 233 ILE A N 1
ATOM 1918 C CA . ILE A 1 233 ? 2.932 -14.210 -1.897 1.00 92.06 233 ILE A CA 1
ATOM 1919 C C . ILE A 1 233 ? 2.870 -12.754 -1.415 1.00 92.06 233 ILE A C 1
ATOM 1921 O O . ILE A 1 233 ? 3.139 -12.470 -0.243 1.00 92.06 233 ILE A O 1
ATOM 1925 N N . VAL A 1 234 ? 2.529 -11.843 -2.320 1.00 92.56 234 VAL A N 1
ATOM 1926 C CA . VAL A 1 234 ? 2.381 -10.398 -2.099 1.00 92.56 234 VAL A CA 1
ATOM 1927 C C . VAL A 1 234 ? 1.051 -9.922 -2.685 1.00 92.56 234 VAL A C 1
ATOM 1929 O O . VAL A 1 234 ? 0.423 -10.644 -3.457 1.00 92.56 234 VAL A O 1
ATOM 1932 N N . PHE A 1 235 ? 0.588 -8.736 -2.299 1.00 91.12 235 PHE A N 1
ATOM 1933 C CA . PHE A 1 235 ? -0.654 -8.155 -2.806 1.00 91.12 235 PHE A CA 1
ATOM 1934 C C . PHE A 1 235 ? -0.364 -7.032 -3.816 1.00 91.12 235 PHE A C 1
ATOM 1936 O O . PHE A 1 235 ? 0.602 -6.275 -3.691 1.00 91.12 235 PHE A O 1
ATOM 1943 N N . ASP A 1 236 ? -1.187 -6.956 -4.860 1.00 91.25 236 ASP A N 1
ATOM 1944 C CA . ASP A 1 236 ? -1.158 -5.871 -5.837 1.00 91.25 236 ASP A CA 1
ATOM 1945 C C . ASP A 1 236 ? -1.848 -4.619 -5.279 1.00 91.25 236 ASP A C 1
ATOM 1947 O O . ASP A 1 236 ? -3.067 -4.450 -5.369 1.00 91.25 236 ASP A O 1
ATOM 1951 N N . VAL A 1 237 ? -1.046 -3.713 -4.718 1.00 91.94 237 VAL A N 1
ATOM 1952 C CA . VAL A 1 237 ? -1.549 -2.487 -4.084 1.00 91.94 237 VAL A CA 1
ATOM 1953 C C . VAL A 1 237 ? -2.251 -1.536 -5.049 1.00 91.94 237 VAL A C 1
ATOM 1955 O O . VAL A 1 237 ? -2.994 -0.674 -4.590 1.00 91.94 237 VAL A O 1
ATOM 1958 N N . THR A 1 238 ? -2.087 -1.682 -6.367 1.00 91.38 238 THR A N 1
ATOM 1959 C CA . THR A 1 238 ? -2.720 -0.777 -7.345 1.00 91.38 238 THR A CA 1
ATOM 1960 C C . THR A 1 238 ? -4.248 -0.820 -7.273 1.00 91.38 238 THR A C 1
ATOM 1962 O O . THR A 1 238 ? -4.916 0.172 -7.554 1.00 91.38 238 THR A O 1
ATOM 1965 N N . LYS A 1 239 ? -4.820 -1.918 -6.763 1.00 93.44 239 LYS A N 1
ATOM 1966 C CA . LYS A 1 239 ? -6.260 -2.051 -6.479 1.00 93.44 239 LYS A CA 1
ATOM 1967 C C . LYS A 1 239 ? -6.769 -1.084 -5.415 1.00 93.44 239 LYS A C 1
ATOM 1969 O O . LYS A 1 239 ? -7.962 -0.815 -5.345 1.00 93.44 239 LYS A O 1
ATOM 1974 N N . LEU A 1 240 ? -5.866 -0.543 -4.604 1.00 93.50 240 LEU A N 1
ATOM 1975 C CA . LEU A 1 240 ? -6.144 0.461 -3.586 1.00 93.50 240 LEU A CA 1
ATOM 1976 C C . LEU A 1 240 ? -5.679 1.864 -3.995 1.00 93.50 240 LEU A C 1
ATOM 1978 O O . LEU A 1 240 ? -5.644 2.748 -3.145 1.00 93.50 240 LEU A O 1
ATOM 1982 N N . GLN A 1 241 ? -5.349 2.101 -5.270 1.00 93.12 241 GLN A N 1
ATOM 1983 C CA . GLN A 1 241 ? -4.850 3.399 -5.730 1.00 93.12 241 GLN A CA 1
ATOM 1984 C C . GLN A 1 241 ? -5.843 4.540 -5.496 1.00 93.12 241 GLN A C 1
ATOM 1986 O O . GLN A 1 241 ? -5.446 5.563 -4.945 1.00 93.12 241 GLN A O 1
ATOM 1991 N N . ILE A 1 242 ? -7.119 4.361 -5.851 1.00 94.00 242 ILE A N 1
ATOM 1992 C CA . ILE A 1 242 ? -8.151 5.382 -5.612 1.00 94.00 242 ILE A CA 1
ATOM 1993 C C . ILE A 1 242 ? -8.340 5.621 -4.101 1.00 94.00 242 ILE A C 1
ATOM 1995 O O . ILE A 1 242 ? -8.197 6.766 -3.670 1.00 94.00 242 ILE A O 1
ATOM 1999 N N . PRO A 1 243 ? -8.562 4.583 -3.260 1.00 95.56 243 PRO A N 1
ATOM 2000 C CA . PRO A 1 243 ? -8.576 4.744 -1.806 1.00 95.56 243 PRO A CA 1
ATOM 2001 C C . PRO A 1 243 ? -7.356 5.482 -1.241 1.00 95.56 243 PRO A C 1
ATOM 2003 O O . PRO A 1 243 ? -7.502 6.360 -0.390 1.00 95.56 243 PRO A O 1
ATOM 2006 N N . TYR A 1 244 ? -6.157 5.154 -1.724 1.00 94.38 244 TYR A N 1
ATOM 2007 C CA . TYR A 1 244 ? -4.909 5.778 -1.301 1.00 94.38 244 TYR A CA 1
ATOM 2008 C C . TYR A 1 244 ? -4.861 7.263 -1.670 1.00 94.38 244 TYR A C 1
ATOM 2010 O O . TYR A 1 244 ? -4.662 8.099 -0.791 1.00 94.38 244 TYR A O 1
ATOM 2018 N N . GLN A 1 245 ? -5.092 7.600 -2.942 1.00 94.12 245 GLN A N 1
ATOM 2019 C CA . GLN A 1 245 ? -5.075 8.982 -3.427 1.00 94.12 245 GLN A CA 1
ATOM 2020 C C . GLN A 1 245 ? -6.094 9.838 -2.670 1.00 94.12 245 GLN A C 1
ATOM 2022 O O . GLN A 1 245 ? -5.734 10.888 -2.139 1.00 94.12 245 GLN A O 1
ATOM 2027 N N . ASN A 1 246 ? -7.324 9.342 -2.513 1.00 96.81 246 ASN A N 1
ATOM 2028 C CA . ASN A 1 246 ? -8.371 10.047 -1.775 1.00 96.81 246 ASN A CA 1
ATOM 2029 C C . ASN A 1 246 ? -7.990 10.239 -0.301 1.00 96.81 246 ASN A C 1
ATOM 2031 O O . ASN A 1 246 ? -8.249 11.300 0.266 1.00 96.81 246 ASN A O 1
ATOM 2035 N N . THR A 1 247 ? -7.324 9.253 0.311 1.00 95.94 247 THR A N 1
ATOM 2036 C CA . THR A 1 247 ? -6.822 9.357 1.691 1.00 95.94 247 THR A CA 1
ATOM 2037 C C . THR A 1 247 ? -5.749 10.428 1.818 1.00 95.94 247 THR A C 1
ATOM 2039 O O . THR A 1 247 ? -5.808 11.215 2.758 1.00 95.94 247 THR A O 1
ATOM 2042 N N . ILE A 1 248 ? -4.804 10.507 0.876 1.00 94.19 248 ILE A N 1
ATOM 2043 C CA . ILE A 1 248 ? -3.792 11.571 0.854 1.00 94.19 248 ILE A CA 1
ATOM 2044 C C . ILE A 1 248 ? -4.458 12.941 0.689 1.00 94.19 248 ILE A C 1
ATOM 2046 O O . ILE A 1 248 ? -4.163 13.851 1.462 1.00 94.19 248 ILE A O 1
ATOM 2050 N N . THR A 1 249 ? -5.395 13.089 -0.252 1.00 95.88 249 THR A N 1
ATOM 2051 C CA . THR A 1 249 ? -6.122 14.349 -0.474 1.00 95.88 249 THR A CA 1
ATOM 2052 C C . THR A 1 249 ? -6.911 14.780 0.762 1.00 95.88 249 THR A C 1
ATOM 2054 O O . THR A 1 249 ? -6.839 15.941 1.170 1.00 95.88 249 THR A O 1
ATOM 2057 N N . LEU A 1 250 ? -7.633 13.861 1.408 1.00 96.88 250 LEU A N 1
ATOM 2058 C CA . LEU A 1 250 ? -8.379 14.180 2.623 1.00 96.88 250 LEU A CA 1
ATOM 2059 C C . LEU A 1 250 ? -7.446 14.476 3.806 1.00 96.88 250 LEU A C 1
ATOM 2061 O O . LEU A 1 250 ? -7.706 15.411 4.559 1.00 96.88 250 LEU A O 1
ATOM 2065 N N . ALA A 1 251 ? -6.333 13.753 3.945 1.00 95.12 251 ALA A N 1
ATOM 2066 C CA . ALA A 1 251 ? -5.338 14.020 4.980 1.00 95.12 251 ALA A CA 1
ATOM 2067 C C . ALA A 1 251 ? -4.709 15.410 4.820 1.00 95.12 251 ALA A C 1
ATOM 2069 O O . ALA A 1 251 ? -4.526 16.118 5.811 1.00 95.12 251 ALA A O 1
ATOM 2070 N N . GLN A 1 252 ? -4.438 15.837 3.581 1.00 94.25 252 GLN A N 1
ATOM 2071 C CA . GLN A 1 252 ? -4.014 17.206 3.272 1.00 94.25 252 GLN A CA 1
ATOM 2072 C C . GLN A 1 252 ? -5.066 18.227 3.696 1.00 94.25 252 GLN A C 1
ATOM 2074 O O . GLN A 1 252 ? -4.742 19.200 4.378 1.00 94.25 252 GLN A O 1
ATOM 2079 N N . PHE A 1 253 ? -6.329 17.988 3.338 1.00 95.44 253 PHE A N 1
ATOM 2080 C CA . PHE A 1 253 ? -7.435 18.858 3.721 1.00 95.44 253 PHE A CA 1
ATOM 2081 C C . PHE A 1 253 ? -7.560 18.981 5.248 1.00 95.44 253 PHE A C 1
ATOM 2083 O O . PHE A 1 253 ? -7.637 20.093 5.769 1.00 95.44 253 PHE A O 1
ATOM 2090 N N . ILE A 1 254 ? -7.525 17.858 5.970 1.00 94.88 254 ILE A N 1
ATOM 2091 C CA . ILE A 1 254 ? -7.613 17.808 7.435 1.00 94.88 254 ILE A CA 1
ATOM 2092 C C . ILE A 1 254 ? -6.431 18.533 8.075 1.00 94.88 254 ILE A C 1
ATOM 2094 O O . ILE A 1 254 ? -6.636 19.399 8.923 1.00 94.88 254 ILE A O 1
ATOM 2098 N N . ALA A 1 255 ? -5.201 18.213 7.667 1.00 92.94 255 ALA A N 1
ATOM 2099 C CA . ALA A 1 255 ? -4.012 18.798 8.272 1.00 92.94 255 ALA A CA 1
ATOM 2100 C C . ALA A 1 255 ? -3.981 20.324 8.102 1.00 92.94 255 ALA A C 1
ATOM 2102 O O . ALA A 1 255 ? -3.686 21.036 9.062 1.00 92.94 255 ALA A O 1
ATOM 2103 N N . ASN A 1 256 ? -4.351 20.821 6.918 1.00 91.12 256 ASN A N 1
ATOM 2104 C CA . ASN A 1 256 ? -4.392 22.251 6.627 1.00 91.12 256 ASN A CA 1
ATOM 2105 C C . ASN A 1 256 ? -5.478 22.979 7.430 1.00 91.12 256 ASN A C 1
ATOM 2107 O O . ASN A 1 256 ? -5.184 23.971 8.094 1.00 91.12 256 ASN A O 1
ATOM 2111 N N . ASN A 1 257 ? -6.719 22.484 7.404 1.00 92.56 257 ASN A N 1
ATOM 2112 C CA . ASN A 1 257 ? -7.854 23.189 8.009 1.00 92.56 257 ASN A CA 1
ATOM 2113 C C . ASN A 1 257 ? -7.903 23.063 9.537 1.00 92.56 257 ASN A C 1
ATOM 2115 O O . ASN A 1 257 ? -8.407 23.960 10.204 1.00 92.56 257 ASN A O 1
ATOM 2119 N N . LEU A 1 258 ? -7.347 21.988 10.104 1.00 91.19 258 LEU A N 1
ATOM 2120 C CA . LEU A 1 258 ? -7.260 21.800 11.557 1.00 91.19 258 LEU A CA 1
ATOM 2121 C C . LEU A 1 258 ? -5.900 22.206 12.135 1.00 91.19 258 LEU A C 1
ATOM 2123 O O . LEU A 1 258 ? -5.623 21.946 13.302 1.00 91.19 258 LEU A O 1
ATOM 2127 N N . SER A 1 259 ? -5.040 22.840 11.329 1.00 87.19 259 SER A N 1
ATOM 2128 C CA . SER A 1 259 ? -3.714 23.309 11.748 1.00 87.19 259 SER A CA 1
ATOM 2129 C C . SER A 1 259 ? -2.821 22.224 12.371 1.00 87.19 259 SER A C 1
ATOM 2131 O O . SER A 1 259 ? -2.019 22.500 13.262 1.00 87.19 259 SER A O 1
ATOM 2133 N N . ILE A 1 260 ? -2.908 20.989 11.869 1.00 86.31 260 ILE A N 1
ATOM 2134 C CA . ILE A 1 260 ? -2.103 19.864 12.354 1.00 86.31 260 ILE A CA 1
ATOM 2135 C C . ILE A 1 260 ? -0.687 19.965 11.774 1.00 86.31 260 ILE A C 1
ATOM 2137 O O . ILE A 1 260 ? -0.442 19.602 10.618 1.00 86.31 260 ILE A O 1
ATOM 2141 N N . LYS A 1 261 ? 0.257 20.463 12.578 1.00 85.31 261 LYS A N 1
ATOM 2142 C CA . LYS A 1 261 ? 1.629 20.795 12.159 1.00 85.31 261 LYS A CA 1
ATOM 2143 C C . LYS A 1 261 ? 2.693 20.091 12.996 1.00 85.31 261 LYS A C 1
ATOM 2145 O O . LYS A 1 261 ? 2.492 19.804 14.173 1.00 85.31 261 LYS A O 1
ATOM 2150 N N . ASP A 1 262 ? 3.852 19.869 12.382 1.00 77.06 262 ASP A N 1
ATOM 2151 C CA . ASP A 1 262 ? 5.073 19.440 13.057 1.00 77.06 262 ASP A CA 1
ATOM 2152 C C . ASP A 1 262 ? 5.558 20.583 13.955 1.00 77.06 262 ASP A C 1
ATOM 2154 O O . ASP A 1 262 ? 5.837 21.685 13.477 1.00 77.06 262 ASP A O 1
ATOM 2158 N N . SER A 1 263 ? 5.680 20.322 15.255 1.00 72.81 263 SER A N 1
ATOM 2159 C CA . SER A 1 263 ? 6.070 21.332 16.244 1.00 72.81 263 SER A CA 1
ATOM 2160 C C . SER A 1 263 ? 7.481 21.894 16.043 1.00 72.81 263 SER A C 1
ATOM 2162 O O . SER A 1 263 ? 7.763 22.993 16.510 1.00 72.81 263 SER A O 1
ATOM 2164 N N . LYS A 1 264 ? 8.370 21.171 15.352 1.00 71.31 264 LYS A N 1
ATOM 2165 C CA . LYS A 1 264 ? 9.758 21.583 15.090 1.00 71.31 264 LYS A CA 1
ATOM 2166 C C . LYS A 1 264 ? 9.927 22.240 13.729 1.00 71.31 264 LYS A C 1
ATOM 2168 O O . LYS A 1 264 ? 10.740 23.147 13.592 1.00 71.31 264 LYS A O 1
ATOM 2173 N N . LYS A 1 265 ? 9.221 21.744 12.711 1.00 71.12 265 LYS A N 1
ATOM 2174 C CA . LYS A 1 265 ? 9.399 22.184 11.315 1.00 71.12 265 LYS A CA 1
ATOM 2175 C C . LYS A 1 265 ? 8.311 23.132 10.821 1.00 71.12 265 LYS A C 1
ATOM 2177 O O . LYS A 1 265 ? 8.477 23.710 9.757 1.00 71.12 265 LYS A O 1
ATOM 2182 N N . GLY A 1 266 ? 7.189 23.248 11.531 1.00 72.25 266 GLY A N 1
ATOM 2183 C CA . GLY A 1 266 ? 6.037 24.063 11.129 1.00 72.25 266 GLY A CA 1
ATOM 2184 C C . GLY A 1 266 ? 5.249 23.524 9.927 1.00 72.25 266 GLY A C 1
ATOM 2185 O O . GLY A 1 266 ? 4.191 24.062 9.604 1.00 72.25 266 GLY A O 1
ATOM 2186 N N . ASN A 1 267 ? 5.727 22.456 9.282 1.00 76.94 267 ASN A N 1
ATOM 2187 C CA . ASN A 1 267 ? 5.081 21.828 8.131 1.00 76.94 267 ASN A CA 1
ATOM 2188 C C . ASN A 1 267 ? 3.842 21.031 8.556 1.00 76.94 267 ASN A C 1
ATOM 2190 O O . ASN A 1 267 ? 3.838 20.398 9.612 1.00 76.94 267 ASN A O 1
ATOM 2194 N N . TYR A 1 268 ? 2.813 21.005 7.710 1.00 74.31 268 TYR A N 1
ATOM 2195 C CA . TYR A 1 268 ? 1.605 20.215 7.950 1.00 74.31 268 TYR A CA 1
ATOM 2196 C C . TYR A 1 268 ? 1.894 18.707 7.947 1.00 74.31 268 TYR A C 1
ATOM 2198 O O . TYR A 1 268 ? 2.592 18.191 7.071 1.00 74.31 268 TYR A O 1
ATOM 2206 N N . LEU A 1 269 ? 1.330 17.985 8.918 1.00 78.56 269 LEU A N 1
ATOM 2207 C CA . LEU A 1 269 ? 1.564 16.553 9.148 1.00 78.56 269 LEU A CA 1
ATOM 2208 C C . LEU A 1 269 ? 0.690 15.655 8.257 1.00 78.56 269 LEU A C 1
ATOM 2210 O O . LEU A 1 269 ? 0.002 14.752 8.731 1.00 78.56 269 LEU A O 1
ATOM 2214 N N . ILE A 1 270 ? 0.748 15.883 6.946 1.00 75.00 270 ILE A N 1
ATOM 2215 C CA . ILE A 1 270 ? -0.047 15.173 5.930 1.00 75.00 270 ILE A CA 1
ATOM 2216 C C . ILE A 1 270 ? 0.217 13.660 5.958 1.00 75.00 270 ILE A C 1
ATOM 2218 O O . ILE A 1 270 ? -0.701 12.853 5.855 1.00 75.00 270 ILE A O 1
ATOM 2222 N N . SER A 1 271 ? 1.483 13.269 6.119 1.00 77.81 271 SER A N 1
ATOM 2223 C CA . SER A 1 271 ? 1.924 11.870 6.110 1.00 77.81 271 SER A CA 1
ATOM 2224 C C . SER A 1 271 ? 1.929 11.226 7.500 1.00 77.81 271 SER A C 1
ATOM 2226 O O . SER A 1 271 ? 2.595 10.210 7.703 1.00 77.81 271 SER A O 1
ATOM 2228 N N . SER A 1 272 ? 1.277 11.844 8.489 1.00 85.31 272 SER A N 1
ATOM 2229 C CA . SER A 1 272 ? 1.176 11.267 9.826 1.00 85.31 272 SER A CA 1
ATOM 2230 C C . SER A 1 272 ? 0.224 10.077 9.812 1.00 85.31 272 SER A C 1
ATOM 2232 O O . SER A 1 272 ? -0.907 10.187 9.341 1.00 85.31 272 SER A O 1
ATOM 2234 N N . ASP A 1 273 ? 0.660 8.941 10.361 1.00 85.75 273 ASP A N 1
ATOM 2235 C CA . ASP A 1 273 ? -0.128 7.705 10.363 1.00 85.75 273 ASP A CA 1
ATOM 2236 C C . ASP A 1 273 ? -1.511 7.886 10.995 1.00 85.75 273 ASP A C 1
ATOM 2238 O O . ASP A 1 273 ? -2.470 7.258 10.555 1.00 85.75 273 ASP A O 1
ATOM 2242 N N . ILE A 1 274 ? -1.629 8.761 11.999 1.00 88.12 274 ILE A N 1
ATOM 2243 C CA . ILE A 1 274 ? -2.900 9.042 12.670 1.00 88.12 274 ILE A CA 1
ATOM 2244 C C . ILE A 1 274 ? -3.861 9.851 11.805 1.00 88.12 274 ILE A C 1
ATOM 2246 O O . ILE A 1 274 ? -5.045 9.524 11.747 1.00 88.12 274 ILE A O 1
ATOM 2250 N N . VAL A 1 275 ? -3.351 10.833 11.061 1.00 91.31 275 VAL A N 1
ATOM 2251 C CA . VAL A 1 275 ? -4.162 11.610 10.116 1.00 91.31 275 VAL A CA 1
ATOM 2252 C C . VAL A 1 275 ? -4.587 10.719 8.949 1.00 91.31 275 VAL A C 1
ATOM 2254 O O . VAL A 1 275 ? -5.752 10.742 8.557 1.00 91.31 275 VAL A O 1
ATOM 2257 N N . LEU A 1 276 ? -3.683 9.874 8.440 1.00 92.81 276 LEU A N 1
ATOM 2258 C CA . LEU A 1 276 ? -3.980 8.921 7.367 1.00 92.81 276 LEU A CA 1
ATOM 2259 C C . LEU A 1 276 ? -5.011 7.871 7.792 1.00 92.81 276 LEU A C 1
ATOM 2261 O O . LEU A 1 276 ? -5.963 7.626 7.057 1.00 92.81 276 LEU A O 1
ATOM 2265 N N . ALA A 1 277 ? -4.868 7.280 8.981 1.00 92.19 277 ALA A N 1
ATOM 2266 C CA . ALA A 1 277 ? -5.815 6.290 9.488 1.00 92.19 277 ALA A CA 1
ATOM 2267 C C . ALA A 1 277 ? -7.211 6.891 9.717 1.00 92.19 277 ALA A C 1
ATOM 2269 O O . ALA A 1 277 ? -8.214 6.262 9.380 1.00 92.19 277 ALA A O 1
ATOM 2270 N N . PHE A 1 278 ? -7.292 8.116 10.246 1.00 94.12 278 PHE A N 1
ATOM 2271 C CA . PHE A 1 278 ? -8.569 8.813 10.411 1.00 94.12 278 PHE A CA 1
ATOM 2272 C C . PHE A 1 278 ? -9.199 9.201 9.066 1.00 94.12 278 PHE A C 1
ATOM 2274 O O . PHE A 1 278 ? -10.395 9.000 8.865 1.00 94.12 278 PHE A O 1
ATOM 2281 N N . SER A 1 279 ? -8.393 9.679 8.114 1.00 95.62 279 SER A N 1
ATOM 2282 C CA . SER A 1 279 ? -8.853 9.999 6.755 1.00 95.62 279 SER A CA 1
ATOM 2283 C C . SER A 1 279 ? -9.408 8.762 6.048 1.00 95.62 279 SER A C 1
ATOM 2285 O O . SER A 1 279 ? -10.507 8.808 5.500 1.00 95.62 279 SER A O 1
ATOM 2287 N N . ALA A 1 280 ? -8.690 7.637 6.117 1.00 95.56 280 ALA A N 1
ATOM 2288 C CA . ALA A 1 280 ? -9.132 6.369 5.546 1.00 95.56 280 ALA A CA 1
ATOM 2289 C C . ALA A 1 280 ? -10.447 5.886 6.179 1.00 95.56 280 ALA A C 1
ATOM 2291 O O . ALA A 1 280 ? -11.320 5.405 5.464 1.00 95.56 280 ALA A O 1
ATOM 2292 N N . LEU A 1 281 ? -10.618 6.066 7.494 1.00 95.19 281 LEU A N 1
ATOM 2293 C CA . LEU A 1 281 ? -11.857 5.728 8.196 1.00 95.19 281 LEU A CA 1
ATOM 2294 C C . LEU A 1 281 ? -13.041 6.575 7.720 1.00 95.19 281 LEU A C 1
ATOM 2296 O O . LEU A 1 281 ? -14.093 6.019 7.413 1.00 95.19 281 LEU A O 1
ATOM 2300 N N . LEU A 1 282 ? -12.883 7.900 7.632 1.00 96.50 282 LEU A N 1
ATOM 2301 C CA . LEU A 1 282 ? -13.951 8.776 7.142 1.00 96.50 282 LEU A CA 1
ATOM 2302 C C . LEU A 1 282 ? -14.341 8.449 5.704 1.00 96.50 282 LEU A C 1
ATOM 2304 O O . LEU A 1 282 ? -15.531 8.402 5.410 1.00 96.50 282 LEU A O 1
ATOM 2308 N N . LEU A 1 283 ? -13.356 8.199 4.838 1.00 97.31 283 LEU A N 1
ATOM 2309 C CA . LEU A 1 283 ? -13.586 7.809 3.449 1.00 97.31 283 LEU A CA 1
ATOM 2310 C C . LEU A 1 283 ? -14.291 6.461 3.350 1.00 97.31 283 LEU A C 1
ATOM 2312 O O . LEU A 1 283 ? -15.251 6.342 2.601 1.00 97.31 283 LEU A O 1
ATOM 2316 N N . TYR A 1 284 ? -13.865 5.467 4.126 1.00 96.56 284 TYR A N 1
ATOM 2317 C CA . TYR A 1 284 ? -14.494 4.149 4.126 1.00 96.56 284 TYR A CA 1
ATOM 2318 C C . TYR A 1 284 ? -15.988 4.212 4.479 1.00 96.56 284 TYR A C 1
ATOM 2320 O O . TYR A 1 284 ? -16.791 3.527 3.859 1.00 96.56 284 TYR A O 1
ATOM 2328 N N . ILE A 1 285 ? -16.377 5.076 5.424 1.00 95.56 285 ILE A N 1
ATOM 2329 C CA . ILE A 1 285 ? -17.781 5.258 5.845 1.00 95.56 285 ILE A CA 1
ATOM 2330 C C . ILE A 1 285 ? -18.673 5.800 4.713 1.00 95.56 285 ILE A C 1
ATOM 2332 O O . ILE A 1 285 ? -19.894 5.661 4.771 1.00 95.56 285 ILE A O 1
ATOM 2336 N N . VAL A 1 286 ? -18.082 6.444 3.708 1.00 96.94 286 VAL A N 1
ATOM 2337 C CA . VAL A 1 286 ? -18.787 7.103 2.599 1.00 96.94 286 VAL A CA 1
ATOM 2338 C C . VAL A 1 286 ? -18.325 6.580 1.237 1.00 96.94 286 VAL A C 1
ATOM 2340 O O . VAL A 1 286 ? -18.284 7.330 0.264 1.00 96.94 286 VAL A O 1
ATOM 2343 N N . ASP A 1 287 ? -17.933 5.306 1.177 1.00 96.19 287 ASP A N 1
ATOM 2344 C CA . ASP A 1 287 ? -17.550 4.611 -0.059 1.00 96.19 287 ASP A CA 1
ATOM 2345 C C . ASP A 1 287 ? -16.447 5.325 -0.862 1.00 96.19 287 ASP A C 1
ATOM 2347 O O . ASP A 1 287 ? -16.446 5.364 -2.091 1.00 96.19 287 ASP A O 1
ATOM 2351 N N . TRP A 1 288 ? -15.469 5.878 -0.145 1.00 96.75 288 TRP A N 1
ATOM 2352 C CA . TRP A 1 288 ? -14.314 6.601 -0.680 1.00 96.75 288 TRP A CA 1
ATOM 2353 C C . TRP A 1 288 ? -14.640 7.925 -1.392 1.00 96.75 288 TRP A C 1
ATOM 2355 O O . TRP A 1 288 ? -13.763 8.472 -2.064 1.00 96.75 288 TRP A O 1
ATOM 2365 N N . ASP A 1 289 ? -15.835 8.497 -1.200 1.00 97.81 289 ASP A N 1
ATOM 2366 C CA . ASP A 1 289 ? -16.192 9.824 -1.717 1.00 97.81 289 ASP A CA 1
ATOM 2367 C C . ASP A 1 289 ? -15.587 10.957 -0.863 1.00 97.81 289 ASP A C 1
ATOM 2369 O O . ASP A 1 289 ? -15.912 11.146 0.314 1.00 97.81 289 ASP A O 1
ATOM 2373 N N . ILE A 1 290 ? -14.706 11.757 -1.474 1.00 97.56 290 ILE A N 1
ATOM 2374 C CA . ILE A 1 290 ? -14.006 12.856 -0.790 1.00 97.56 290 ILE A CA 1
ATOM 2375 C C . ILE A 1 290 ? -14.979 13.932 -0.293 1.00 97.56 290 ILE A C 1
ATOM 2377 O O . ILE A 1 290 ? -14.819 14.434 0.821 1.00 97.56 290 ILE A O 1
ATOM 2381 N N . LYS A 1 291 ? -15.979 14.317 -1.093 1.00 97.62 291 LYS A N 1
ATOM 2382 C CA . LYS A 1 291 ? -16.902 15.404 -0.734 1.00 97.62 291 LYS A CA 1
ATOM 2383 C C . LYS A 1 291 ? -17.771 14.983 0.445 1.00 97.62 291 LYS A C 1
ATOM 2385 O O . LYS A 1 291 ? -17.914 15.740 1.403 1.00 97.62 291 LYS A O 1
ATOM 2390 N N . ALA A 1 292 ? -18.290 13.760 0.412 1.00 98.12 292 ALA A N 1
ATOM 2391 C CA . ALA A 1 292 ? -19.049 13.184 1.509 1.00 98.12 292 ALA A CA 1
ATOM 2392 C C . ALA A 1 292 ? -18.195 13.058 2.781 1.00 98.12 292 ALA A C 1
ATOM 2394 O O . ALA A 1 292 ? -18.678 13.369 3.871 1.00 98.12 292 ALA A O 1
ATOM 2395 N N . ALA A 1 293 ? -16.916 12.683 2.659 1.00 98.12 293 ALA A N 1
ATOM 2396 C CA . ALA A 1 293 ? -16.013 12.576 3.805 1.00 98.12 293 ALA A CA 1
ATOM 2397 C C . ALA A 1 293 ? -15.720 13.948 4.432 1.00 98.12 293 ALA A C 1
ATOM 2399 O O . ALA A 1 293 ? -15.723 14.076 5.657 1.00 98.12 293 ALA A O 1
ATOM 2400 N N . ILE A 1 294 ? -15.549 14.990 3.611 1.00 98.12 294 ILE A N 1
ATOM 2401 C CA . ILE A 1 294 ? -15.417 16.378 4.079 1.00 98.12 294 ILE A CA 1
ATOM 2402 C C . ILE A 1 294 ? -16.683 16.824 4.820 1.00 98.12 294 ILE A C 1
ATOM 2404 O O . ILE A 1 294 ? -16.581 17.413 5.893 1.00 98.12 294 ILE A O 1
ATOM 2408 N N . LEU A 1 295 ? -17.879 16.500 4.319 1.00 97.69 295 LEU A N 1
ATOM 2409 C CA . LEU A 1 295 ? -19.129 16.820 5.021 1.00 97.69 295 LEU A CA 1
ATOM 2410 C C . LEU A 1 295 ? -19.226 16.113 6.383 1.00 97.69 295 LEU A C 1
ATOM 2412 O O . LEU A 1 295 ? -19.674 16.716 7.360 1.00 97.69 295 LEU A O 1
ATOM 2416 N N . LYS A 1 296 ? -18.773 14.853 6.483 1.00 97.56 296 LYS A N 1
ATOM 2417 C CA . LYS A 1 296 ? -18.671 14.158 7.777 1.00 97.56 296 LYS A CA 1
ATOM 2418 C C . LYS A 1 296 ? -17.681 14.859 8.703 1.00 97.56 296 LYS A C 1
ATOM 2420 O O . LYS A 1 296 ? -18.014 15.065 9.864 1.00 97.56 296 LYS A O 1
ATOM 2425 N N . LEU A 1 297 ? -16.513 15.258 8.201 1.00 97.56 297 LEU A N 1
ATOM 2426 C CA . LEU A 1 297 ? -15.513 15.995 8.973 1.00 97.56 297 LEU A CA 1
ATOM 2427 C C . LEU A 1 297 ? -16.071 17.312 9.527 1.00 97.56 297 LEU A C 1
ATOM 2429 O O . LEU A 1 297 ? -15.923 17.561 10.718 1.00 97.56 297 LEU A O 1
ATOM 2433 N N . ILE A 1 298 ? -16.730 18.127 8.696 1.00 97.06 298 ILE A N 1
ATOM 2434 C CA . ILE A 1 298 ? -17.334 19.402 9.119 1.00 97.06 298 ILE A CA 1
ATOM 2435 C C . ILE A 1 298 ? -18.313 19.159 10.268 1.00 97.06 298 ILE A C 1
ATOM 2437 O O . ILE A 1 298 ? -18.182 19.767 11.327 1.00 97.06 298 ILE A O 1
ATOM 2441 N N . LYS A 1 299 ? -19.205 18.171 10.116 1.00 96.75 299 LYS A N 1
ATOM 2442 C CA . LYS A 1 299 ? -20.148 17.792 11.173 1.00 96.75 299 LYS A CA 1
ATOM 2443 C C . LYS A 1 299 ? -19.444 17.392 12.477 1.00 96.75 299 LYS A C 1
ATOM 2445 O O . LYS A 1 299 ? -19.938 17.714 13.555 1.00 96.75 299 LYS A O 1
ATOM 2450 N N . LEU A 1 300 ? -18.310 16.690 12.407 1.00 96.06 300 LEU A N 1
ATOM 2451 C CA . LEU A 1 300 ? -17.521 16.331 13.594 1.00 96.06 300 LEU A CA 1
ATOM 2452 C C . LEU A 1 300 ? -16.884 17.552 14.260 1.00 96.06 300 LEU A C 1
ATOM 2454 O O . LEU A 1 300 ? -16.873 17.638 15.483 1.00 96.06 300 LEU A O 1
ATOM 2458 N N . VAL A 1 301 ? -16.363 18.492 13.473 1.00 95.75 301 VAL A N 1
ATOM 2459 C CA . VAL A 1 301 ? -15.737 19.719 13.985 1.00 95.75 301 VAL A CA 1
ATOM 2460 C C . VAL A 1 301 ? -16.769 20.613 14.675 1.00 95.75 301 VAL A C 1
ATOM 2462 O O . VAL A 1 301 ? -16.500 21.110 15.765 1.00 95.75 301 VAL A O 1
ATOM 2465 N N . GLU A 1 302 ? -17.959 20.754 14.086 1.00 95.69 302 GLU A N 1
ATOM 2466 C CA . GLU A 1 302 ? -19.074 21.549 14.625 1.00 95.69 302 GLU A CA 1
ATOM 2467 C C . GLU A 1 302 ? -19.767 20.898 15.833 1.00 95.69 302 GLU A C 1
ATOM 2469 O O . GLU A 1 302 ? -20.520 21.555 16.552 1.00 95.69 302 GLU A O 1
ATOM 2474 N N . SER A 1 303 ? -19.526 19.606 16.075 1.00 94.44 303 SER A N 1
ATOM 2475 C CA . SER A 1 303 ? -20.118 18.893 17.208 1.00 94.44 303 SER A CA 1
ATOM 2476 C C . SER A 1 303 ? -19.526 19.366 18.546 1.00 94.44 303 SER A C 1
ATOM 2478 O O . SER A 1 303 ? -18.330 19.690 18.616 1.00 94.44 303 SER A O 1
ATOM 2480 N N . PRO A 1 304 ? -20.331 19.362 19.630 1.00 93.19 304 PRO A N 1
ATOM 2481 C CA . PRO A 1 304 ? -19.855 19.720 20.963 1.00 93.19 304 PRO A CA 1
ATOM 2482 C C . PRO A 1 304 ? -18.704 18.811 21.409 1.00 93.19 304 PRO A C 1
ATOM 2484 O O . PRO A 1 304 ? -18.494 17.728 20.858 1.00 93.19 304 PRO A O 1
ATOM 2487 N N . ALA A 1 305 ? -17.945 19.263 22.409 1.00 91.06 305 ALA A N 1
ATOM 2488 C CA . ALA A 1 305 ? -16.911 18.443 23.033 1.00 91.06 305 ALA A CA 1
ATOM 2489 C C . ALA A 1 305 ? -17.509 17.111 23.530 1.00 91.06 305 ALA A C 1
ATOM 2491 O O . ALA A 1 305 ? -18.632 17.120 24.046 1.00 91.06 305 ALA A O 1
ATOM 2492 N N . PRO A 1 306 ? -16.790 15.985 23.373 1.00 90.00 306 PRO A N 1
ATOM 2493 C CA . PRO A 1 306 ? -17.319 14.685 23.747 1.00 90.00 306 PRO A CA 1
ATOM 2494 C C . PRO A 1 306 ? -17.519 14.590 25.261 1.00 90.00 306 PRO A C 1
ATOM 2496 O O . PRO A 1 306 ? -16.676 15.037 26.041 1.00 90.00 306 PRO A O 1
ATOM 2499 N N . THR A 1 307 ? -18.622 13.969 25.668 1.00 88.31 307 THR A N 1
ATOM 2500 C CA . THR A 1 307 ? -18.895 13.613 27.067 1.00 88.31 307 THR A CA 1
ATOM 2501 C C . THR A 1 307 ? -17.912 12.573 27.604 1.00 88.31 307 THR A C 1
ATOM 2503 O O . THR A 1 307 ? -17.515 12.657 28.765 1.00 88.31 307 THR A O 1
ATOM 2506 N N . ASP A 1 308 ? -17.471 11.634 26.760 1.00 82.38 308 ASP A N 1
ATOM 2507 C CA . ASP A 1 308 ? -16.432 10.656 27.084 1.00 82.38 308 ASP A CA 1
ATOM 2508 C C . ASP A 1 308 ? -15.314 10.658 26.034 1.00 82.38 308 ASP A C 1
ATOM 2510 O O . ASP A 1 308 ? -15.392 10.009 24.987 1.00 82.38 308 ASP A O 1
ATOM 2514 N N . ILE A 1 309 ? -14.211 11.341 26.345 1.00 81.75 309 ILE A N 1
ATOM 2515 C CA . ILE A 1 309 ? -13.010 11.371 25.497 1.00 81.75 309 ILE A CA 1
ATOM 2516 C C . ILE A 1 309 ? -12.322 9.998 25.377 1.00 81.75 309 ILE A C 1
ATOM 2518 O O . ILE A 1 309 ? -11.559 9.759 24.435 1.00 81.75 309 ILE A O 1
ATOM 2522 N N . ASN A 1 310 ? -12.566 9.072 26.312 1.00 75.50 310 ASN A N 1
ATOM 2523 C CA . ASN A 1 310 ? -11.989 7.727 26.268 1.00 75.50 310 ASN A CA 1
ATOM 2524 C C . ASN A 1 310 ? -12.684 6.832 25.245 1.00 75.50 310 ASN A C 1
ATOM 2526 O O . ASN A 1 310 ? -12.068 5.871 24.786 1.00 75.50 310 ASN A O 1
ATOM 2530 N N . SER A 1 311 ? -13.893 7.183 24.797 1.00 75.38 311 SER A N 1
ATOM 2531 C CA . SER A 1 311 ? -14.520 6.531 23.642 1.00 75.38 311 SER A CA 1
ATOM 2532 C C . SER A 1 311 ? -13.639 6.618 22.385 1.00 75.38 311 SER A C 1
ATOM 2534 O O . SER A 1 311 ? -13.652 5.706 21.561 1.00 75.38 311 SER A O 1
ATOM 2536 N N . GLY A 1 312 ? -12.798 7.657 22.281 1.00 68.25 312 GLY A N 1
ATOM 2537 C CA . GLY A 1 312 ? -11.809 7.845 21.218 1.00 68.25 312 GLY A CA 1
ATOM 2538 C C . GLY A 1 312 ? -10.554 6.965 21.313 1.00 68.25 312 GLY A C 1
ATOM 2539 O O . GLY A 1 312 ? -9.739 6.995 20.391 1.00 68.25 312 GLY A O 1
ATOM 2540 N N . ASN A 1 313 ? -10.384 6.167 22.376 1.00 72.19 313 ASN A N 1
ATOM 2541 C CA . ASN A 1 313 ? -9.267 5.225 22.535 1.00 72.19 313 ASN A CA 1
ATOM 2542 C C . ASN A 1 313 ? -9.472 3.989 21.654 1.00 72.19 313 ASN A C 1
ATOM 2544 O O . ASN A 1 313 ? -9.717 2.882 22.135 1.00 72.19 313 ASN A O 1
ATOM 2548 N N . VAL A 1 314 ? -9.406 4.186 20.341 1.00 75.88 314 VAL A N 1
ATOM 2549 C CA . VAL A 1 314 ? -9.590 3.121 19.360 1.00 75.88 314 VAL A CA 1
ATOM 2550 C C . VAL A 1 314 ? -8.314 2.909 18.566 1.00 75.88 314 VAL A C 1
ATOM 2552 O O . VAL A 1 314 ? -7.602 3.845 18.209 1.00 75.88 314 VAL A O 1
ATOM 2555 N N . ILE A 1 315 ? -8.029 1.652 18.246 1.00 74.25 315 ILE A N 1
ATOM 2556 C CA . ILE A 1 315 ? -6.940 1.318 17.337 1.00 74.25 315 ILE A CA 1
ATOM 2557 C C . ILE A 1 315 ? -7.438 1.563 15.902 1.00 74.25 315 ILE A C 1
ATOM 2559 O O . ILE A 1 315 ? -8.318 0.867 15.396 1.00 74.25 315 ILE A O 1
ATOM 2563 N N . GLY A 1 316 ? -6.894 2.566 15.231 1.00 77.88 316 GLY A N 1
ATOM 2564 C CA . GLY A 1 316 ? -7.028 2.778 13.797 1.00 77.88 316 GLY A CA 1
ATOM 2565 C C . GLY A 1 316 ? -6.136 1.845 12.974 1.00 77.88 316 GLY A C 1
ATOM 2566 O O . GLY A 1 316 ? -5.253 1.150 13.485 1.00 77.88 316 GLY A O 1
ATOM 2567 N N . LEU A 1 317 ? -6.352 1.849 11.662 1.00 81.38 317 LEU A N 1
ATOM 2568 C CA . LEU A 1 317 ? -5.494 1.184 10.686 1.00 81.38 317 LEU A CA 1
ATOM 2569 C C . LEU A 1 317 ? -5.061 2.226 9.655 1.00 81.38 317 LEU A C 1
ATOM 2571 O O . LEU A 1 317 ? -5.917 2.833 9.021 1.00 81.38 317 LEU A O 1
ATOM 2575 N N . ASN A 1 318 ? -3.753 2.402 9.469 1.00 84.00 318 ASN A N 1
ATOM 2576 C CA . ASN A 1 318 ? -3.201 2.969 8.244 1.00 84.00 318 ASN A CA 1
ATOM 2577 C C . ASN A 1 318 ? -2.951 1.803 7.263 1.00 84.00 318 ASN A C 1
ATOM 2579 O O . ASN A 1 318 ? -1.984 1.048 7.433 1.00 84.00 318 ASN A O 1
ATOM 2583 N N . PRO A 1 319 ? -3.821 1.612 6.257 1.00 78.88 319 PRO A N 1
ATOM 2584 C CA . PRO A 1 319 ? -3.750 0.471 5.349 1.00 78.88 319 PRO A CA 1
ATOM 2585 C C . PRO A 1 319 ? -2.721 0.680 4.228 1.00 78.88 319 PRO A C 1
ATOM 2587 O O . PRO A 1 319 ? -2.389 -0.270 3.526 1.00 78.88 319 PRO A O 1
ATOM 2590 N N . PHE A 1 320 ? -2.201 1.902 4.074 1.00 86.12 320 PHE A N 1
ATOM 2591 C CA . PHE A 1 320 ? -1.349 2.320 2.960 1.00 86.12 320 PHE A CA 1
ATOM 2592 C C . PHE A 1 320 ? 0.134 2.401 3.336 1.00 86.12 320 PHE A C 1
ATOM 2594 O O . PHE A 1 320 ? 0.907 3.135 2.717 1.00 86.12 320 PHE A O 1
ATOM 2601 N N . TYR A 1 321 ? 0.545 1.668 4.372 1.00 83.62 321 TYR A N 1
ATOM 2602 C CA . TYR A 1 321 ? 1.947 1.600 4.760 1.00 83.62 321 TYR A CA 1
ATOM 2603 C C . TYR A 1 321 ? 2.792 1.100 3.579 1.00 83.62 321 TYR A C 1
ATOM 2605 O O . TYR A 1 321 ? 2.541 0.029 3.031 1.00 83.62 321 TYR A O 1
ATOM 2613 N N . ASP A 1 322 ? 3.778 1.902 3.175 1.00 88.00 322 ASP A N 1
ATOM 2614 C CA . ASP A 1 322 ? 4.650 1.648 2.021 1.00 88.00 322 ASP A CA 1
ATOM 2615 C C . ASP A 1 322 ? 3.939 1.506 0.671 1.00 88.00 322 ASP A C 1
ATOM 2617 O O . ASP A 1 322 ? 4.484 0.897 -0.250 1.00 88.00 322 ASP A O 1
ATOM 2621 N N . PHE A 1 323 ? 2.754 2.107 0.525 1.00 91.25 323 PHE A N 1
ATOM 2622 C CA . PHE A 1 323 ? 1.983 2.055 -0.716 1.00 91.25 323 PHE A CA 1
ATOM 2623 C C . PHE A 1 323 ? 2.817 2.430 -1.948 1.00 91.25 323 PHE A C 1
ATOM 2625 O O . PHE A 1 323 ? 2.849 1.665 -2.905 1.00 91.25 323 PHE A O 1
ATOM 2632 N N . GLU A 1 324 ? 3.542 3.553 -1.916 1.00 91.06 324 GLU A N 1
ATOM 2633 C CA . GLU A 1 324 ? 4.350 4.027 -3.053 1.00 91.06 324 GLU A CA 1
ATOM 2634 C C . GLU A 1 324 ? 5.421 3.013 -3.476 1.00 91.06 324 GLU A C 1
ATOM 2636 O O . GLU A 1 324 ? 5.612 2.769 -4.664 1.00 91.06 324 GLU A O 1
ATOM 2641 N N . VAL A 1 325 ? 6.086 2.369 -2.509 1.00 93.44 325 VAL A N 1
ATOM 2642 C CA . VAL A 1 325 ? 7.099 1.335 -2.780 1.00 93.44 325 VAL A CA 1
ATOM 2643 C C . VAL A 1 325 ? 6.464 0.157 -3.511 1.00 93.44 325 VAL A C 1
ATOM 2645 O O . VAL A 1 325 ? 6.995 -0.326 -4.510 1.00 93.44 325 VAL A O 1
ATOM 2648 N N . TRP A 1 326 ? 5.305 -0.296 -3.041 1.00 94.00 326 TRP A N 1
ATOM 2649 C CA . TRP A 1 326 ? 4.593 -1.408 -3.659 1.00 94.00 326 TRP A CA 1
ATOM 2650 C C . TRP A 1 326 ? 3.961 -1.046 -5.005 1.00 94.00 326 TRP A C 1
ATOM 2652 O O . TRP A 1 326 ? 3.938 -1.884 -5.904 1.00 94.00 326 TRP A O 1
ATOM 2662 N N . ALA A 1 327 ? 3.515 0.198 -5.185 1.00 93.75 327 ALA A N 1
ATOM 2663 C CA . ALA A 1 327 ? 3.009 0.702 -6.457 1.00 93.75 327 ALA A CA 1
ATOM 2664 C C . ALA A 1 327 ? 4.129 0.779 -7.507 1.00 93.75 327 ALA A C 1
ATOM 2666 O O . ALA A 1 327 ? 3.921 0.401 -8.661 1.00 93.75 327 ALA A O 1
ATOM 2667 N N . ILE A 1 328 ? 5.339 1.183 -7.100 1.00 95.06 328 ILE A N 1
ATOM 2668 C CA . ILE A 1 328 ? 6.538 1.110 -7.944 1.00 95.06 328 ILE A CA 1
ATOM 2669 C C . ILE A 1 328 ? 6.824 -0.341 -8.331 1.00 95.06 328 ILE A C 1
ATOM 2671 O O . ILE A 1 328 ? 7.009 -0.617 -9.510 1.00 95.06 328 ILE A O 1
ATOM 2675 N N . ILE A 1 329 ? 6.811 -1.283 -7.381 1.00 95.69 329 ILE A N 1
ATOM 2676 C CA . ILE A 1 329 ? 7.027 -2.711 -7.679 1.00 95.69 329 ILE A CA 1
ATOM 2677 C C . ILE A 1 329 ? 5.998 -3.227 -8.694 1.00 95.69 329 ILE A C 1
ATOM 2679 O O . ILE A 1 329 ? 6.378 -3.904 -9.648 1.00 95.69 329 ILE A O 1
ATOM 2683 N N . ALA A 1 330 ? 4.720 -2.870 -8.543 1.00 94.81 330 ALA A N 1
ATOM 2684 C CA . ALA A 1 330 ? 3.679 -3.243 -9.498 1.00 94.81 330 ALA A CA 1
ATOM 2685 C C . ALA A 1 330 ? 3.953 -2.676 -10.903 1.00 94.81 330 ALA A C 1
ATOM 2687 O O . ALA A 1 330 ? 3.827 -3.396 -11.894 1.00 94.81 330 ALA A O 1
ATOM 2688 N N . LYS A 1 331 ? 4.413 -1.422 -11.001 1.00 95.06 331 LYS A N 1
ATOM 2689 C CA . LYS A 1 331 ? 4.788 -0.810 -12.284 1.00 95.06 331 LYS A CA 1
ATOM 2690 C C . LYS A 1 331 ? 6.029 -1.459 -12.905 1.00 95.06 331 LYS A C 1
ATOM 2692 O O . LYS A 1 331 ? 6.055 -1.716 -14.106 1.00 95.06 331 LYS A O 1
ATOM 2697 N N . VAL A 1 332 ? 7.041 -1.775 -12.097 1.00 95.94 332 VAL A N 1
ATOM 2698 C CA . VAL A 1 332 ? 8.225 -2.521 -12.547 1.00 95.94 332 VAL A CA 1
ATOM 2699 C C . VAL A 1 332 ? 7.812 -3.885 -13.097 1.00 95.94 332 VAL A C 1
ATOM 2701 O O . VAL A 1 332 ? 8.321 -4.299 -14.134 1.00 95.94 332 VAL A O 1
ATOM 2704 N N . ARG A 1 333 ? 6.861 -4.564 -12.446 1.00 95.50 333 ARG A N 1
ATOM 2705 C CA . ARG A 1 333 ? 6.317 -5.844 -12.909 1.00 95.50 333 ARG A CA 1
ATOM 2706 C C . ARG A 1 333 ? 5.634 -5.728 -14.269 1.00 95.50 333 ARG A C 1
ATOM 2708 O O . ARG A 1 333 ? 5.913 -6.525 -15.155 1.00 95.50 333 ARG A O 1
ATOM 2715 N N . GLU A 1 334 ? 4.779 -4.725 -14.450 1.00 95.25 334 GLU A N 1
ATOM 2716 C CA . GLU A 1 334 ? 4.104 -4.446 -15.726 1.00 95.25 334 GLU A CA 1
ATOM 2717 C C . GLU A 1 334 ? 5.112 -4.243 -16.872 1.00 95.25 334 GLU A C 1
ATOM 2719 O O . GLU A 1 334 ? 4.992 -4.844 -17.942 1.00 95.25 334 GLU A O 1
ATOM 2724 N N . VAL A 1 335 ? 6.156 -3.451 -16.617 1.00 95.62 335 VAL A N 1
ATOM 2725 C CA . VAL A 1 335 ? 7.226 -3.166 -17.584 1.00 95.62 335 VAL A CA 1
ATOM 2726 C C . VAL A 1 335 ? 8.072 -4.406 -17.854 1.00 95.62 335 VAL A C 1
ATOM 2728 O O . VAL A 1 335 ? 8.381 -4.699 -19.007 1.00 95.62 335 VAL A O 1
ATOM 2731 N N . SER A 1 336 ? 8.406 -5.165 -16.810 1.00 95.44 336 SER A N 1
ATOM 2732 C CA . SER A 1 336 ? 9.131 -6.433 -16.905 1.00 95.44 336 SER A CA 1
ATOM 2733 C C . SER A 1 336 ? 8.379 -7.441 -17.771 1.00 95.44 336 SER A C 1
ATOM 2735 O O . SER A 1 336 ? 8.972 -8.027 -18.668 1.00 95.44 336 SER A O 1
ATOM 2737 N N . ASN A 1 337 ? 7.070 -7.597 -17.558 1.00 94.81 337 ASN A N 1
ATOM 2738 C CA . ASN A 1 337 ? 6.226 -8.512 -18.332 1.00 94.81 337 ASN A CA 1
ATOM 2739 C C . ASN A 1 337 ? 6.106 -8.103 -19.805 1.00 94.81 337 ASN A C 1
ATOM 2741 O O . ASN A 1 337 ? 5.898 -8.955 -20.664 1.00 94.81 337 ASN A O 1
ATOM 2745 N N . SER A 1 338 ? 6.240 -6.809 -20.093 1.00 94.94 338 SER A N 1
ATOM 2746 C CA . SER A 1 338 ? 6.204 -6.272 -21.455 1.00 94.94 338 SER A CA 1
ATOM 2747 C C . SER A 1 338 ? 7.577 -6.308 -22.145 1.00 94.94 338 SER A C 1
ATOM 2749 O O . SER A 1 338 ? 7.665 -6.119 -23.356 1.00 94.94 338 SER A O 1
ATOM 2751 N N . SER A 1 339 ? 8.661 -6.530 -21.395 1.00 93.25 339 SER A N 1
ATOM 2752 C CA . SER A 1 339 ? 10.034 -6.502 -21.908 1.00 93.25 339 SER A CA 1
ATOM 2753 C C . SER A 1 339 ? 10.447 -7.879 -22.432 1.00 93.25 339 SER A C 1
ATOM 2755 O O . SER A 1 339 ? 10.659 -8.808 -21.659 1.00 93.25 339 SER A O 1
ATOM 2757 N N . THR A 1 340 ? 10.612 -8.014 -23.747 1.00 87.94 340 THR A N 1
ATOM 2758 C CA . THR A 1 340 ? 10.922 -9.301 -24.401 1.00 87.94 340 THR A CA 1
ATOM 2759 C C . THR A 1 340 ? 12.417 -9.592 -24.545 1.00 87.94 340 THR A C 1
ATOM 2761 O O . THR A 1 340 ? 12.807 -10.751 -24.646 1.00 87.94 340 THR A O 1
ATOM 2764 N N . ASN A 1 341 ? 13.266 -8.562 -24.517 1.00 86.12 341 ASN A N 1
ATOM 2765 C CA . ASN A 1 341 ? 14.693 -8.673 -24.844 1.00 86.12 341 ASN A CA 1
ATOM 2766 C C . ASN A 1 341 ? 15.615 -8.656 -23.607 1.00 86.12 341 ASN A C 1
ATOM 2768 O O . ASN A 1 341 ? 16.815 -8.417 -23.723 1.00 86.12 341 ASN A O 1
ATOM 2772 N N . GLY A 1 342 ? 15.082 -8.890 -22.405 1.00 90.38 342 GLY A N 1
ATOM 2773 C CA . GLY A 1 342 ? 15.838 -8.766 -21.153 1.00 90.38 342 GLY A CA 1
ATOM 2774 C C . GLY A 1 342 ? 16.049 -7.311 -20.710 1.00 90.38 342 GLY A C 1
ATOM 2775 O O . GLY A 1 342 ? 15.376 -6.403 -21.192 1.00 90.38 342 GLY A O 1
ATOM 2776 N N . PHE A 1 343 ? 16.958 -7.099 -19.751 1.00 95.00 343 PHE A N 1
ATOM 2777 C CA . PHE A 1 343 ? 17.069 -5.850 -18.970 1.00 95.00 343 PHE A CA 1
ATOM 2778 C C . PHE A 1 343 ? 18.401 -5.098 -19.139 1.00 95.00 343 PHE A C 1
ATOM 2780 O O . PHE A 1 343 ? 18.617 -4.070 -18.491 1.00 95.00 343 PHE A O 1
ATOM 2787 N N . ASP A 1 344 ? 19.316 -5.600 -19.973 1.00 93.56 344 ASP A N 1
ATOM 2788 C CA . ASP A 1 344 ? 20.641 -5.002 -20.159 1.00 93.56 344 ASP A CA 1
ATOM 2789 C C . ASP A 1 344 ? 20.634 -3.959 -21.284 1.00 93.56 344 ASP A C 1
ATOM 2791 O O . ASP A 1 344 ? 20.819 -4.262 -22.463 1.00 93.56 344 ASP A O 1
ATOM 2795 N N . TYR A 1 345 ? 20.466 -2.695 -20.891 1.00 94.12 345 TYR A N 1
ATOM 2796 C CA . TYR A 1 345 ? 20.519 -1.562 -21.815 1.00 94.12 345 TYR A CA 1
ATOM 2797 C C . TYR A 1 345 ? 21.835 -1.486 -22.593 1.00 94.12 345 TYR A C 1
ATOM 2799 O O . TYR A 1 345 ? 21.825 -1.159 -23.776 1.00 94.12 345 TYR A O 1
ATOM 2807 N N . LYS A 1 346 ? 22.977 -1.753 -21.947 1.00 94.00 346 LYS A N 1
ATOM 2808 C CA . LYS A 1 346 ? 24.277 -1.603 -22.604 1.00 94.00 346 LYS A CA 1
ATOM 2809 C C . LYS A 1 346 ? 24.425 -2.654 -23.701 1.00 94.00 346 LYS A C 1
ATOM 2811 O O . LYS A 1 346 ? 24.778 -2.295 -24.822 1.00 94.00 346 LYS A O 1
ATOM 2816 N N . ALA A 1 347 ? 24.072 -3.902 -23.401 1.00 94.06 347 ALA A N 1
ATOM 2817 C CA . ALA A 1 347 ? 24.072 -4.977 -24.386 1.00 94.06 347 ALA A CA 1
ATOM 2818 C C . ALA A 1 347 ? 23.116 -4.686 -25.559 1.00 94.06 347 ALA A C 1
ATOM 2820 O O . ALA A 1 347 ? 23.456 -4.958 -26.708 1.00 94.06 347 ALA A O 1
ATOM 2821 N N . HIS A 1 348 ? 21.946 -4.083 -25.299 1.00 94.62 348 HIS A N 1
ATOM 2822 C CA . HIS A 1 348 ? 21.010 -3.687 -26.363 1.00 94.62 348 HIS A CA 1
ATOM 2823 C C . HIS A 1 348 ? 21.609 -2.632 -27.288 1.00 94.62 348 HIS A C 1
ATOM 2825 O O . HIS A 1 348 ? 21.546 -2.784 -28.507 1.00 94.62 348 HIS A O 1
ATOM 2831 N N . ILE A 1 349 ? 22.222 -1.587 -26.727 1.00 96.12 349 ILE A N 1
ATOM 2832 C CA . ILE A 1 349 ? 22.872 -0.544 -27.527 1.00 96.12 349 ILE A CA 1
ATOM 2833 C C . ILE A 1 349 ? 24.028 -1.122 -28.351 1.00 96.12 349 ILE A C 1
ATOM 2835 O O . ILE A 1 349 ? 24.117 -0.821 -29.537 1.00 96.12 349 ILE A O 1
ATOM 2839 N N . GLU A 1 350 ? 24.868 -1.986 -27.778 1.00 96.69 350 GLU A N 1
ATOM 2840 C CA . GLU A 1 350 ? 25.986 -2.626 -28.493 1.00 96.69 350 GLU A CA 1
ATOM 2841 C C . GLU A 1 350 ? 25.512 -3.537 -29.641 1.00 96.69 350 GLU A C 1
ATOM 2843 O O . GLU A 1 350 ? 26.086 -3.521 -30.737 1.00 96.69 350 GLU A O 1
ATOM 2848 N N . ALA A 1 351 ? 24.434 -4.295 -29.421 1.00 96.31 351 ALA A N 1
ATOM 2849 C CA . ALA A 1 351 ? 23.822 -5.136 -30.446 1.00 96.31 351 ALA A CA 1
ATOM 2850 C C . ALA A 1 351 ? 23.228 -4.300 -31.591 1.00 96.31 351 ALA A C 1
ATOM 2852 O O . ALA A 1 351 ? 23.443 -4.613 -32.765 1.00 96.31 351 ALA A O 1
ATOM 2853 N N . ILE A 1 352 ? 22.525 -3.210 -31.265 1.00 96.88 352 ILE A N 1
ATOM 2854 C CA . ILE A 1 352 ? 21.988 -2.283 -32.266 1.00 96.88 352 ILE A CA 1
ATOM 2855 C C . ILE A 1 352 ? 23.129 -1.605 -33.028 1.00 96.88 352 ILE A C 1
ATOM 2857 O O . ILE A 1 352 ? 23.089 -1.552 -34.252 1.00 96.88 352 ILE A O 1
ATOM 2861 N N . GLU A 1 353 ? 24.171 -1.137 -32.344 1.00 97.31 353 GLU A N 1
ATOM 2862 C CA . GLU A 1 353 ? 25.316 -0.489 -32.987 1.00 97.31 353 GLU A CA 1
ATOM 2863 C C . GLU A 1 353 ? 25.991 -1.420 -34.004 1.00 97.31 353 GLU A C 1
ATOM 2865 O O . GLU A 1 353 ? 26.288 -1.013 -35.129 1.00 97.31 353 GLU A O 1
ATOM 2870 N N . THR A 1 354 ? 26.178 -2.688 -33.633 1.00 97.56 354 THR A N 1
ATOM 2871 C CA . THR A 1 354 ? 26.755 -3.712 -34.512 1.00 97.56 354 THR A CA 1
ATOM 2872 C C . THR A 1 354 ? 25.849 -3.978 -35.714 1.00 97.56 354 THR A C 1
ATOM 2874 O O . THR A 1 354 ? 26.333 -4.057 -36.844 1.00 97.56 354 THR A O 1
ATOM 2877 N N . ARG A 1 355 ? 24.529 -4.050 -35.505 1.00 96.81 355 ARG A N 1
ATOM 2878 C CA . ARG A 1 355 ? 23.553 -4.187 -36.591 1.00 96.81 355 ARG A CA 1
ATOM 2879 C C . ARG A 1 355 ? 23.629 -3.021 -37.580 1.00 96.81 355 ARG A C 1
ATOM 2881 O O . ARG A 1 355 ? 23.741 -3.269 -38.776 1.00 96.81 355 ARG A O 1
ATOM 2888 N N . LEU A 1 356 ? 23.652 -1.776 -37.101 1.00 96.81 356 LEU A N 1
ATOM 2889 C CA . LEU A 1 356 ? 23.724 -0.588 -37.964 1.00 96.81 356 LEU A CA 1
ATOM 2890 C C . LEU A 1 356 ? 25.029 -0.527 -38.768 1.00 96.81 356 LEU A C 1
ATOM 2892 O O . LEU A 1 356 ? 25.017 -0.158 -39.943 1.00 96.81 356 LEU A O 1
ATOM 2896 N N . LYS A 1 357 ? 26.155 -0.919 -38.161 1.00 96.56 357 LYS A N 1
ATOM 2897 C CA . LYS A 1 357 ? 27.447 -1.023 -38.859 1.00 96.56 357 LYS A CA 1
ATOM 2898 C C . LYS A 1 357 ? 27.405 -2.069 -39.973 1.00 96.56 357 LYS A C 1
ATOM 2900 O O . LYS A 1 357 ? 27.864 -1.794 -41.078 1.00 96.56 357 LYS A O 1
ATOM 2905 N N . ASN A 1 358 ? 26.805 -3.231 -39.713 1.00 96.69 358 ASN A N 1
ATOM 2906 C CA . ASN A 1 358 ? 26.640 -4.277 -40.724 1.00 96.69 358 ASN A CA 1
ATOM 2907 C C . ASN A 1 358 ? 25.722 -3.825 -41.873 1.00 96.69 358 ASN A C 1
ATOM 2909 O O . ASN A 1 358 ? 26.045 -4.060 -43.036 1.00 96.69 358 ASN A O 1
ATOM 2913 N N . GLU A 1 359 ? 24.615 -3.137 -41.570 1.00 95.75 359 GLU A N 1
ATOM 2914 C CA . GLU A 1 359 ? 23.727 -2.544 -42.582 1.00 95.75 359 GLU A CA 1
ATOM 2915 C C . GLU A 1 359 ? 24.474 -1.539 -43.477 1.00 95.75 359 GLU A C 1
ATOM 2917 O O . GLU A 1 359 ? 24.277 -1.526 -44.693 1.00 95.75 359 GLU A O 1
ATOM 2922 N N . TYR A 1 360 ? 25.376 -0.737 -42.902 1.00 96.19 360 TYR A N 1
ATOM 2923 C CA . TYR A 1 360 ? 26.216 0.184 -43.666 1.00 96.19 360 TYR A CA 1
ATOM 2924 C C . TYR A 1 360 ? 27.241 -0.514 -44.561 1.00 96.19 360 TYR A C 1
ATOM 2926 O O . TYR A 1 360 ? 27.362 -0.149 -45.729 1.00 96.19 360 TYR A O 1
ATOM 2934 N N . GLU A 1 361 ? 27.956 -1.523 -44.061 1.00 95.75 361 GLU A N 1
ATOM 2935 C CA . GLU A 1 361 ? 28.930 -2.254 -44.883 1.00 95.75 361 GLU A CA 1
ATOM 2936 C C . GLU A 1 361 ? 28.257 -2.992 -46.051 1.00 95.75 361 GLU A C 1
ATOM 2938 O O . GLU A 1 361 ? 28.779 -2.983 -47.168 1.00 95.75 361 GLU A O 1
ATOM 2943 N N . LEU A 1 362 ? 27.061 -3.552 -45.835 1.00 95.44 362 LEU A N 1
ATOM 2944 C CA . LEU A 1 362 ? 26.238 -4.128 -46.904 1.00 95.44 362 LEU A CA 1
ATOM 2945 C C . LEU A 1 362 ? 25.784 -3.070 -47.913 1.00 95.44 362 LEU A C 1
ATOM 2947 O O . LEU A 1 362 ? 25.885 -3.270 -49.119 1.00 95.44 362 LEU A O 1
ATOM 2951 N N . TRP A 1 363 ? 25.304 -1.918 -47.446 1.00 96.19 363 TRP A N 1
ATOM 2952 C CA . TRP A 1 363 ? 24.923 -0.832 -48.345 1.00 96.19 363 TRP A CA 1
ATOM 2953 C C . TRP A 1 363 ? 26.113 -0.358 -49.191 1.00 96.19 363 TRP A C 1
ATOM 2955 O O . TRP A 1 363 ? 25.986 -0.190 -50.403 1.00 96.19 363 TRP A O 1
ATOM 2965 N N . LYS A 1 364 ? 27.288 -0.212 -48.574 1.00 94.69 364 LYS A N 1
ATOM 2966 C CA . LYS A 1 364 ? 28.525 0.218 -49.230 1.00 94.69 364 LYS A CA 1
ATOM 2967 C C . LYS A 1 364 ? 29.022 -0.784 -50.270 1.00 94.69 364 LYS A C 1
ATOM 2969 O O . LYS A 1 364 ? 29.600 -0.358 -51.263 1.00 94.69 364 LYS A O 1
ATOM 2974 N N . SER A 1 365 ? 28.828 -2.088 -50.064 1.00 93.50 365 SER A N 1
ATOM 2975 C CA . SER A 1 365 ? 29.195 -3.103 -51.061 1.00 93.50 365 SER A CA 1
ATOM 2976 C C . SER A 1 365 ? 28.247 -3.125 -52.262 1.00 93.50 365 SER A C 1
ATOM 2978 O O . SER A 1 365 ? 28.686 -3.451 -53.357 1.00 93.50 365 SER A O 1
ATOM 2980 N N . LEU A 1 366 ? 26.984 -2.733 -52.072 1.00 91.94 366 LEU A N 1
ATOM 2981 C CA . LEU A 1 366 ? 25.972 -2.642 -53.132 1.00 91.94 366 LEU A CA 1
ATOM 2982 C C . LEU A 1 366 ? 26.042 -1.345 -53.960 1.00 91.94 366 LEU A C 1
ATOM 2984 O O . LEU A 1 366 ? 25.429 -1.276 -55.020 1.00 91.94 366 LEU A O 1
ATOM 2988 N N . HIS A 1 367 ? 26.738 -0.316 -53.464 1.00 84.62 367 HIS A N 1
ATOM 2989 C CA . HIS A 1 367 ? 26.822 1.019 -54.084 1.00 84.62 367 HIS A CA 1
ATOM 2990 C C . HIS A 1 367 ? 28.267 1.450 -54.396 1.00 84.62 367 HIS A C 1
ATOM 2992 O O . HIS A 1 367 ? 28.526 2.628 -54.653 1.00 84.62 367 HIS A O 1
ATOM 2998 N N . LYS A 1 368 ? 29.204 0.502 -54.340 1.00 64.12 368 LYS A N 1
ATOM 2999 C CA . LYS A 1 368 ? 30.499 0.579 -55.022 1.00 64.12 368 LYS A CA 1
ATOM 3000 C C . LYS A 1 368 ? 30.349 -0.027 -56.405 1.00 64.12 368 LYS A C 1
ATOM 3002 O O . LYS A 1 368 ? 31.004 0.512 -57.321 1.00 64.12 368 LYS A O 1
#

Organism: NCBI:txid287848

Secondary structure (DSSP, 8-state):
-BSEEEETTTTEEEEHHHHHHHTT--TTS-HHHHHHT--HHHHHHHHHHEE-TTT--B-EEEE--BTTB--EEEES---TT-TT---TT------EEEETT-TTSHHHHHHHHHHHHHHHTTSS-HHHHHHHHHHHHHHHHHTEEE----HHHHHHHHHHHHTHHHHTSGGGGS---GGGGGSTT--HHHHHHHHHHHHTHHHHHHHHS------HHHHHHHHHHHHHHTTSEEE-GGGGHHHHHHHHHHHHHHHHHTT-B-TTT--B-TT-HHHHHHHHHHHHHTTT-HHHHHHHHHHHHHSPPPS-GGGG--EEEETTTTHHHHHHHHHHHHHHHH-SS-S-HHHHHHHHHHHHHHHHHHHHHH--

Radius of gyration: 28.03 Å; chains: 1; bounding box: 56×46×96 Å

Sequence (368 aa):
MAITVFSQRFKRELDIEQILSLRGHDCRLDINSRIKNLSNEEKGEIYNDVICPICRSQGGKIVLASTSKQAHFRFDTHNYFCDYNNSKDNKSQKGKLVDFGSERSHETKIIRELVAKGIEQKIISQHLISEMRKYFYDTKIHNQHKMDVSVDALKWWIKLKSLKRLSLTTIHHIKFNPIYAQLPNFNWKLAAESLFIQENINLIEIANNCDWEITQKIYDKTIRTIQNTQGSIVFDVTKLQIPYQNTITLAQFIANNLSIKDSKKGNYLISSDIVLAFSALLLYIVDWDIKAAILKLIKLVESPAPTDINSGNVIGLNPFYDFEVWAIIAKVREVSNSSTNGFDYKAHIEAIETRLKNEYELWKSLHK

pLDDT: mean 89.37, std 7.71, range [58.78, 98.12]

Foldseek 3Di:
DAQWWQFQVVLFIDGQLRVLVVVPQDNVDDSQVSLVPDDPVNQVVCQQGTAHLAQRQGGWGWDPADPVGHIGTDGPDDDLQDLPDPPPQNLEDHWDKDWLPDPPDPLSLVLLQLLLLCVVVVVDGRNLQSVLSHVLNVLQVVFKDFQDFDPLLLVLLVVLLVCVVVLPDPLLVDQDDLVQVVPPPDDLLSNLSSVVCVVCVVLSVLSNPDPQDDDPVLSVVLNVSSVSRHRHMYGQLVSCVLLQVLLLVLLVVCQVVVVQADPVPSHGPSVDLSSSQSSSSLCSSVVNDNVSSVVSSVVSVPGDGRPDSCSSRDITINSCVSVSSSNSSNSSVVSVVVDDPDRDPVVSSVVSSVVSVVSNVVVVVVVD